Protein AF-A0A2N1PP05-F1 (afdb_monomer_lite)

Secondary structure (DSSP, 8-state):
-PPPHHHHHHHHHHHHHHHHHHHSSS-------SS-PPPHHHHHHHHHHHSPPPTT--SSS--HHHHHHHHHHTT---SHHHHHHHHHHHHHHHHHHHHHS---TT-HHHHHHHHHTTHHHH-SS-----B-TTSSB--BPPPPSPPPHHHHHHHHHHTTS-SBTT-SHHHHTHHHHHHHHHHHTTSHHHHHHHHHHT--HHHHHHHHHSTT-HIIIIII-EEETTEEE----HHHHHHHHHTTSEEEEEEEE-TT-TTEEEEEEEE-TT----TTT-EEEEEEEEESS--HHHHHHHHHHHHHHHHHTT--SEEEEEEEETTEEEEEEEEEETTEEEEEEEE--HHHHHHHHHHHHHHHHHHHHHHHHTTSS---

pLDDT: mean 76.29, std 23.0, range [27.38, 98.81]

Foldseek 3Di:
DDDDPVVVVVVVVVVVVVVVVVPPPDDDDDPDDPPDDDALVRLLVVLCVLPPDDPPDDDDDDQLSVVLNVCSVVVVQPGPVSSVVSVVVNVVVVVVVCQVVVDPVPCLLVVLAVLQACLQVLFPQFFDWFADQVDFWAGTDDGPDDRDVLLVLLVVLLLQDDQAPPDPCLVVCVVSLVVSLVVLCPRRLNVSLCVSLVHDSVLLSCACSNPLVNSNQAPSWHDDQLAIGHDAHVVNQVVCSVLVQKTDHHADPDPVPRQKGWAKIWGRSPSPPPPVRTHIHGIFMYGHGGGVSSVSSSSSNSLSSCVVVVHDQWHWHWHDHNNDIFIWIFGDDPSHTNHIGTDHDVVRVVVVVVVVVVVVVVCVVVVVVVPPPDDD

Structure (mmCIF, N/CA/C/O backbone):
data_AF-A0A2N1PP05-F1
#
_entry.id   AF-A0A2N1PP05-F1
#
loop_
_atom_site.group_PDB
_atom_site.id
_atom_site.type_symbol
_atom_site.label_atom_id
_atom_site.label_alt_id
_atom_site.label_comp_id
_atom_site.label_asym_id
_atom_site.label_entity_id
_atom_site.label_seq_id
_atom_site.pdbx_PDB_ins_code
_atom_site.Cartn_x
_atom_site.Cartn_y
_atom_site.Cartn_z
_atom_site.occupancy
_atom_site.B_iso_or_equiv
_atom_site.auth_seq_id
_atom_site.auth_comp_id
_atom_site.auth_asym_id
_atom_site.auth_atom_id
_atom_site.pdbx_PDB_model_num
ATOM 1 N N . MET A 1 1 ? 3.295 22.495 52.331 1.00 39.22 1 MET A N 1
ATOM 2 C CA . MET A 1 1 ? 3.450 21.165 51.701 1.00 39.22 1 MET A CA 1
ATOM 3 C C . MET A 1 1 ? 4.334 21.327 50.476 1.00 39.22 1 MET A C 1
ATOM 5 O O . MET A 1 1 ? 4.064 22.260 49.724 1.00 39.22 1 MET A O 1
ATOM 9 N N . PRO A 1 2 ? 5.393 20.523 50.281 1.00 37.34 2 PRO A N 1
ATOM 10 C CA . PRO A 1 2 ? 6.203 20.637 49.077 1.00 37.34 2 PRO A CA 1
ATOM 11 C C . PRO A 1 2 ? 5.396 20.095 47.892 1.00 37.34 2 PRO A C 1
ATOM 13 O O . PRO A 1 2 ? 4.760 19.045 47.985 1.00 37.34 2 PRO A O 1
ATOM 16 N N . LEU A 1 3 ? 5.370 20.850 46.797 1.00 36.56 3 LEU A N 1
ATOM 17 C CA . LEU A 1 3 ? 4.750 20.418 45.547 1.00 36.56 3 LEU A CA 1
ATOM 18 C C . LEU A 1 3 ? 5.507 19.202 45.002 1.00 36.56 3 LEU A C 1
ATOM 20 O O . LEU A 1 3 ? 6.736 19.158 45.050 1.00 36.56 3 LEU A O 1
ATOM 24 N N . SER A 1 4 ? 4.773 18.217 44.481 1.00 40.75 4 SER A N 1
ATOM 25 C CA . SER A 1 4 ? 5.371 16.999 43.928 1.00 40.75 4 SER A CA 1
ATOM 26 C C . SER A 1 4 ? 6.310 17.319 42.757 1.00 40.75 4 SER A C 1
ATOM 28 O O . SER A 1 4 ? 6.073 18.247 41.976 1.00 40.75 4 SER A O 1
ATOM 30 N N . TYR A 1 5 ? 7.343 16.499 42.585 1.00 33.62 5 TYR A N 1
ATOM 31 C CA . TYR A 1 5 ? 8.308 16.588 41.484 1.00 33.62 5 TYR A CA 1
ATOM 32 C C . TYR A 1 5 ? 7.622 16.619 40.095 1.00 33.62 5 TYR A C 1
ATOM 34 O O . TYR A 1 5 ? 8.072 17.305 39.178 1.00 33.62 5 TYR A O 1
ATOM 42 N N . SER A 1 6 ? 6.446 15.984 39.966 1.00 38.72 6 SER A N 1
ATOM 43 C CA . SER A 1 6 ? 5.649 15.967 38.729 1.00 38.72 6 SER A CA 1
ATOM 44 C C . SER A 1 6 ? 5.053 17.332 38.347 1.00 38.72 6 SER A C 1
ATOM 46 O O . SER A 1 6 ? 4.952 17.660 37.164 1.00 38.72 6 SER A O 1
ATOM 48 N N . SER A 1 7 ? 4.702 18.163 39.334 1.00 33.12 7 SER A N 1
ATOM 49 C CA . SER A 1 7 ? 4.133 19.500 39.106 1.00 33.12 7 SER A CA 1
ATOM 50 C C . SER A 1 7 ? 5.180 20.511 38.631 1.00 33.12 7 SER A C 1
ATOM 52 O O . SER A 1 7 ? 4.857 21.406 37.852 1.00 33.12 7 SER A O 1
ATOM 54 N N . ILE A 1 8 ? 6.441 20.332 39.038 1.00 39.62 8 ILE A N 1
ATOM 55 C CA . ILE A 1 8 ? 7.568 21.180 38.622 1.00 39.62 8 ILE A CA 1
ATOM 56 C C . ILE A 1 8 ? 8.020 20.810 37.199 1.00 39.62 8 ILE A C 1
ATOM 58 O O . ILE A 1 8 ? 8.291 21.702 36.395 1.00 39.62 8 ILE A O 1
ATOM 62 N N . LEU A 1 9 ? 8.015 19.517 36.841 1.00 35.59 9 LEU A N 1
ATOM 63 C CA . LEU A 1 9 ? 8.300 19.073 35.470 1.00 35.59 9 LEU A CA 1
ATOM 64 C C . LEU A 1 9 ? 7.228 19.525 34.467 1.00 35.59 9 LEU A C 1
ATOM 66 O O . LEU A 1 9 ? 7.566 19.962 33.368 1.00 35.59 9 LEU A O 1
ATOM 70 N N . ARG A 1 10 ? 5.940 19.483 34.841 1.00 37.12 10 ARG A N 1
ATOM 71 C CA . ARG A 1 10 ? 4.849 19.925 33.954 1.00 37.12 10 ARG A CA 1
ATOM 72 C C . ARG A 1 10 ? 4.886 21.428 33.667 1.00 37.12 10 ARG A C 1
ATOM 74 O O . ARG A 1 10 ? 4.644 21.804 32.525 1.00 37.12 10 ARG A O 1
ATOM 81 N N . SER A 1 11 ? 5.224 22.283 34.639 1.00 32.91 11 SER A N 1
ATOM 82 C CA . SER A 1 11 ? 5.300 23.732 34.379 1.00 32.91 11 SER A CA 1
ATOM 83 C C . SER A 1 11 ? 6.530 24.120 33.548 1.00 32.91 11 SER A C 1
ATOM 85 O O . SER A 1 11 ? 6.443 25.025 32.721 1.00 32.91 11 SER A O 1
ATOM 87 N N . ARG A 1 12 ? 7.649 23.391 33.682 1.00 34.44 12 ARG A N 1
ATOM 88 C CA . ARG A 1 12 ? 8.863 23.624 32.880 1.00 34.44 12 ARG A CA 1
ATOM 89 C C . ARG A 1 12 ? 8.752 23.098 31.445 1.00 34.44 12 ARG A C 1
ATOM 91 O O . ARG A 1 12 ? 9.205 23.781 30.532 1.00 34.44 12 ARG A O 1
ATOM 98 N N . LEU A 1 13 ? 8.082 21.963 31.221 1.00 34.62 13 LEU A N 1
ATOM 99 C CA . LEU A 1 13 ? 7.814 21.440 29.872 1.00 34.62 13 LEU A CA 1
ATOM 100 C C . LEU A 1 13 ? 6.835 22.321 29.079 1.00 34.62 13 LEU A C 1
ATOM 102 O O . LEU A 1 13 ? 7.032 22.512 27.881 1.00 34.62 13 LEU A O 1
ATOM 106 N N . PHE A 1 14 ? 5.831 22.917 29.734 1.00 34.34 14 PHE A N 1
ATOM 107 C CA . PHE A 1 14 ? 4.928 23.870 29.074 1.00 34.34 14 PHE A CA 1
ATOM 108 C C . PHE A 1 14 ? 5.632 25.181 28.693 1.00 34.34 14 PHE A C 1
ATOM 110 O O . PHE A 1 14 ? 5.396 25.693 27.600 1.00 34.34 14 PHE A O 1
ATOM 117 N N . SER A 1 15 ? 6.547 25.685 29.528 1.00 31.86 15 SER A N 1
ATOM 118 C CA . SER A 1 15 ? 7.354 26.867 29.190 1.00 31.86 15 SER A CA 1
ATOM 119 C C . SER A 1 15 ? 8.373 26.595 28.076 1.00 31.86 15 SER A C 1
ATOM 121 O O . SER A 1 15 ? 8.599 27.468 27.244 1.00 31.86 15 SER A O 1
ATOM 123 N N . LEU A 1 16 ? 8.944 25.386 27.991 1.00 32.56 16 LEU A N 1
ATOM 124 C CA . LEU A 1 16 ? 9.920 25.035 26.950 1.00 32.56 16 LEU A CA 1
ATOM 125 C C . LEU A 1 16 ? 9.255 24.718 25.597 1.00 32.56 16 LEU A C 1
ATOM 127 O O . LEU A 1 16 ? 9.752 25.140 24.556 1.00 32.56 16 LEU A O 1
ATOM 131 N N . ALA A 1 17 ? 8.087 24.063 25.596 1.00 32.59 17 ALA A N 1
ATOM 132 C CA . ALA A 1 17 ? 7.284 23.874 24.385 1.00 32.59 17 ALA A CA 1
ATOM 133 C C . ALA A 1 17 ? 6.741 25.208 23.844 1.00 32.59 17 ALA A C 1
ATOM 135 O O . ALA A 1 17 ? 6.678 25.389 22.630 1.00 32.59 17 ALA A O 1
ATOM 136 N N . ALA A 1 18 ? 6.419 26.166 24.724 1.00 29.36 18 ALA A N 1
ATOM 137 C CA . ALA A 1 18 ? 6.073 27.530 24.328 1.00 29.36 18 ALA A CA 1
ATOM 138 C C . ALA A 1 18 ? 7.277 28.280 23.733 1.00 29.36 18 ALA A C 1
ATOM 140 O O . ALA A 1 18 ? 7.115 28.954 22.722 1.00 29.36 18 ALA A O 1
ATOM 141 N N . ILE A 1 19 ? 8.488 28.107 24.279 1.00 31.53 19 ILE A N 1
ATOM 142 C CA . ILE A 1 19 ? 9.715 28.691 23.711 1.00 31.53 19 ILE A CA 1
ATOM 143 C C . ILE A 1 19 ? 10.018 28.091 22.332 1.00 31.53 19 ILE A C 1
ATOM 145 O O . ILE A 1 19 ? 10.287 28.853 21.409 1.00 31.53 19 ILE A O 1
ATOM 149 N N . ILE A 1 20 ? 9.882 26.773 22.148 1.00 34.94 20 ILE A N 1
ATOM 150 C CA . ILE A 1 20 ? 10.114 26.083 20.863 1.00 34.94 20 ILE A CA 1
ATOM 151 C C . ILE A 1 20 ? 9.026 26.430 19.828 1.00 34.94 20 ILE A C 1
ATOM 153 O O . ILE A 1 20 ? 9.335 26.645 18.656 1.00 34.94 20 ILE A O 1
ATOM 157 N N . ALA A 1 21 ? 7.763 26.564 20.244 1.00 31.95 21 ALA A N 1
ATOM 158 C CA . ALA A 1 21 ? 6.678 27.002 19.363 1.00 31.95 21 ALA A CA 1
ATOM 159 C C . ALA A 1 21 ? 6.782 28.493 18.982 1.00 31.95 21 ALA A C 1
ATOM 161 O O . ALA A 1 21 ? 6.339 28.871 17.899 1.00 31.95 21 ALA A O 1
ATOM 162 N N . LEU A 1 22 ? 7.401 29.326 19.830 1.00 29.92 22 LEU A N 1
ATOM 163 C CA . LEU A 1 22 ? 7.651 30.747 19.560 1.00 29.92 22 LEU A CA 1
ATOM 164 C C . LEU A 1 22 ? 8.946 31.008 18.768 1.00 29.92 22 LEU A C 1
ATOM 166 O O . LEU A 1 22 ? 9.022 32.036 18.103 1.00 29.92 22 LEU A O 1
ATOM 170 N N . THR A 1 23 ? 9.938 30.104 18.779 1.00 35.31 23 THR A N 1
ATOM 171 C CA . THR A 1 23 ? 11.196 30.274 18.012 1.00 35.31 23 THR A CA 1
ATOM 172 C C . THR A 1 23 ? 11.236 29.587 16.644 1.00 35.31 23 THR A C 1
ATOM 174 O O . THR A 1 23 ? 12.055 29.987 15.822 1.00 35.31 23 THR A O 1
ATOM 177 N N . PHE A 1 24 ? 10.365 28.614 16.338 1.00 40.06 24 PHE A N 1
ATOM 178 C CA . PHE A 1 24 ? 10.473 27.828 15.088 1.00 40.06 24 PHE A CA 1
ATOM 179 C C . PHE A 1 24 ? 9.234 27.852 14.177 1.00 40.06 24 PHE A C 1
ATOM 181 O O . PHE A 1 24 ? 9.089 27.022 13.276 1.00 40.06 24 PHE A O 1
ATOM 188 N N . GLY A 1 25 ? 8.356 28.841 14.352 1.00 27.38 25 GLY A N 1
ATOM 189 C CA . GLY A 1 25 ? 7.335 29.177 13.362 1.00 27.38 25 GLY A CA 1
ATOM 190 C C . GLY A 1 25 ? 7.960 29.862 12.144 1.00 27.38 25 GLY A C 1
ATOM 191 O O . GLY A 1 25 ? 8.388 31.002 12.244 1.00 27.38 25 GLY A O 1
ATOM 192 N N . THR A 1 26 ? 7.997 29.152 11.010 1.00 43.56 26 THR A N 1
ATOM 193 C CA . THR A 1 26 ? 8.216 29.664 9.640 1.00 43.56 26 THR A CA 1
ATOM 194 C C . THR A 1 26 ? 9.226 30.810 9.497 1.00 43.56 26 THR A C 1
ATOM 196 O O . THR A 1 26 ? 8.826 31.961 9.587 1.00 43.56 26 THR A O 1
ATOM 199 N N . VAL A 1 27 ? 10.490 30.499 9.181 1.00 28.06 27 VAL A N 1
ATOM 200 C CA . VAL A 1 27 ? 11.429 31.262 8.319 1.00 28.06 27 VAL A CA 1
ATOM 201 C C . VAL A 1 27 ? 12.795 30.546 8.347 1.00 28.06 27 VAL A C 1
ATOM 203 O O . VAL A 1 27 ? 13.099 29.827 9.291 1.00 28.06 27 VAL A O 1
ATOM 206 N N . ALA A 1 28 ? 13.535 30.679 7.241 1.00 28.31 28 ALA A N 1
ATOM 207 C CA . ALA A 1 28 ? 14.916 30.279 6.945 1.00 28.31 28 ALA A CA 1
ATOM 208 C C . ALA A 1 28 ? 15.784 29.672 8.072 1.00 28.31 28 ALA A C 1
ATOM 210 O O . ALA A 1 28 ? 15.895 30.215 9.167 1.00 28.31 28 ALA A O 1
ATOM 211 N N . VAL A 1 29 ? 16.519 28.607 7.722 1.00 31.22 29 VAL A N 1
ATOM 212 C CA . VAL A 1 29 ? 17.686 28.121 8.479 1.00 31.22 29 VAL A CA 1
ATOM 213 C C . VAL A 1 29 ? 18.586 29.323 8.797 1.00 31.22 29 VAL A C 1
ATOM 215 O O . VAL A 1 29 ? 19.032 29.979 7.851 1.00 31.22 29 VAL A O 1
ATOM 218 N N . PRO A 1 30 ? 18.867 29.644 10.072 1.00 28.77 30 PRO A N 1
ATOM 219 C CA . PRO A 1 30 ? 19.823 30.686 10.369 1.00 28.77 30 PRO A CA 1
ATOM 220 C C . PRO A 1 30 ? 21.199 30.167 9.960 1.00 28.77 30 PRO A C 1
ATOM 222 O O . PRO A 1 30 ? 21.721 29.204 10.521 1.00 28.77 30 PRO A O 1
ATOM 225 N N . THR A 1 31 ? 21.796 30.809 8.962 1.00 32.62 31 THR A N 1
ATOM 226 C CA . THR A 1 31 ? 23.248 30.846 8.833 1.00 32.62 31 THR A CA 1
ATOM 227 C C . THR A 1 31 ? 23.799 31.382 10.145 1.00 32.62 31 THR A C 1
ATOM 229 O O . THR A 1 31 ? 23.633 32.565 10.448 1.00 32.62 31 THR A O 1
ATOM 232 N N . PHE A 1 32 ? 24.432 30.514 10.933 1.00 35.38 32 PHE A N 1
ATOM 233 C CA . PHE A 1 32 ? 25.283 30.959 12.024 1.00 35.38 32 PHE A CA 1
ATOM 234 C C . PHE A 1 32 ? 26.364 31.853 11.417 1.00 35.38 32 PHE A C 1
ATOM 236 O O . PHE A 1 32 ? 27.197 31.402 10.629 1.00 35.38 32 PHE A O 1
ATOM 243 N N . ALA A 1 33 ? 26.304 33.143 11.741 1.00 31.22 33 ALA A N 1
ATOM 244 C CA . ALA A 1 33 ? 27.407 34.050 11.495 1.00 31.22 33 ALA A CA 1
ATOM 245 C C . ALA A 1 33 ? 28.652 33.509 12.213 1.00 31.22 33 ALA A C 1
ATOM 247 O O . ALA A 1 33 ? 28.553 32.890 13.271 1.00 31.22 33 ALA A O 1
ATOM 248 N N . GLN A 1 34 ? 29.816 33.762 11.625 1.00 37.50 34 GLN A N 1
ATOM 249 C CA . GLN A 1 34 ? 31.163 33.327 12.019 1.00 37.50 34 GLN A CA 1
ATOM 250 C C . GLN A 1 34 ? 31.651 33.863 13.388 1.00 37.50 34 GLN A C 1
ATOM 252 O O . GLN A 1 34 ? 32.842 34.061 13.604 1.00 37.50 34 GLN A O 1
ATOM 257 N N . SER A 1 35 ? 30.744 34.124 14.325 1.00 41.19 35 SER A N 1
ATOM 258 C CA . SER A 1 35 ? 31.005 34.780 15.596 1.00 41.19 35 SER A CA 1
ATOM 259 C C . SER A 1 35 ? 30.690 33.820 16.738 1.00 41.19 35 SER A C 1
ATOM 261 O O . SER A 1 35 ? 29.528 33.534 17.013 1.00 41.19 35 SER A O 1
ATOM 263 N N . THR A 1 36 ? 31.770 33.362 17.376 1.00 49.19 36 THR A N 1
ATOM 264 C CA . THR A 1 36 ? 31.873 32.550 18.601 1.00 49.19 36 THR A CA 1
ATOM 265 C C . THR A 1 36 ? 31.303 31.133 18.521 1.00 49.19 36 THR A C 1
ATOM 267 O O . THR A 1 36 ? 30.131 30.877 18.780 1.00 49.19 36 THR A O 1
ATOM 270 N N . TYR A 1 37 ? 32.195 30.193 18.202 1.00 56.56 37 TYR A N 1
ATOM 271 C CA . TYR A 1 37 ? 32.034 28.775 18.517 1.00 56.56 37 TYR A CA 1
ATOM 272 C C . TYR A 1 37 ? 31.834 28.620 20.037 1.00 56.56 37 TYR A C 1
ATOM 274 O O . TYR A 1 37 ? 32.614 29.228 20.776 1.00 56.56 37 TYR A O 1
ATOM 282 N N . PRO A 1 38 ? 30.822 27.869 20.519 1.00 60.88 38 PRO A N 1
ATOM 283 C CA . PRO A 1 38 ? 30.720 27.558 21.942 1.00 60.88 38 PRO A CA 1
ATOM 284 C C . PRO A 1 38 ? 32.000 26.847 22.383 1.00 60.88 38 PRO A C 1
ATOM 286 O O . PRO A 1 38 ? 32.526 26.019 21.645 1.00 60.88 38 PRO A O 1
ATOM 289 N N . ASP A 1 39 ? 32.533 27.185 23.551 1.00 75.69 39 ASP A N 1
ATOM 290 C CA . ASP A 1 39 ? 33.678 26.462 24.099 1.00 75.69 39 ASP A CA 1
ATOM 291 C C . ASP A 1 39 ? 33.282 25.034 24.525 1.00 75.69 39 ASP A C 1
ATOM 293 O O . ASP A 1 39 ? 32.112 24.630 24.495 1.00 75.69 39 ASP A O 1
ATOM 297 N N . SER A 1 40 ? 34.280 24.221 24.876 1.00 71.44 40 SER A N 1
ATOM 298 C CA . SER A 1 40 ? 34.066 22.823 25.264 1.00 71.44 40 SER A CA 1
ATOM 299 C C . SER A 1 40 ? 33.162 22.671 26.491 1.00 71.44 40 SER A C 1
ATOM 301 O O . SER A 1 40 ? 32.498 21.643 26.619 1.00 71.44 40 SER A O 1
ATOM 303 N N . GLU A 1 41 ? 33.107 23.673 27.371 1.00 73.31 41 GLU A N 1
ATOM 304 C CA . GLU A 1 41 ? 32.269 23.675 28.573 1.00 73.31 41 GLU A CA 1
ATOM 305 C C . GLU A 1 41 ? 30.797 23.921 28.212 1.00 73.31 41 GLU A C 1
ATOM 307 O O . GLU A 1 41 ? 29.921 23.150 28.611 1.00 73.31 41 GLU A O 1
ATOM 312 N N . ALA A 1 42 ? 30.524 24.899 27.345 1.00 71.44 42 ALA A N 1
ATOM 313 C CA . ALA A 1 42 ? 29.191 25.159 26.809 1.00 71.44 42 ALA A CA 1
ATOM 314 C C . ALA A 1 42 ? 28.652 23.974 25.987 1.00 71.44 42 ALA A C 1
ATOM 316 O O . ALA A 1 42 ? 27.494 23.584 26.146 1.00 71.44 42 ALA A O 1
ATOM 317 N N . MET A 1 43 ? 29.487 23.349 25.148 1.00 69.69 43 MET A N 1
ATOM 318 C CA . MET A 1 43 ? 29.103 22.143 24.400 1.00 69.69 43 MET A CA 1
ATOM 319 C C . MET A 1 43 ? 28.791 20.960 25.323 1.00 69.69 43 MET A C 1
ATOM 321 O O . MET A 1 43 ? 27.807 20.256 25.107 1.00 69.69 43 MET A O 1
ATOM 325 N N . THR A 1 44 ? 29.596 20.768 26.369 1.00 74.56 44 THR A N 1
ATOM 326 C CA . THR A 1 44 ? 29.382 19.728 27.386 1.00 74.56 44 THR A CA 1
ATOM 327 C C . THR A 1 44 ? 28.053 19.926 28.117 1.00 74.56 44 THR A C 1
ATOM 329 O O . THR A 1 44 ? 27.284 18.975 28.254 1.00 74.56 44 THR A O 1
ATOM 332 N N . SER A 1 45 ? 27.742 21.163 28.514 1.00 69.12 45 SER A N 1
ATOM 333 C CA . SER A 1 45 ? 26.482 21.512 29.181 1.00 69.12 45 SER A CA 1
ATOM 334 C C . SER A 1 45 ? 25.260 21.239 28.291 1.00 69.12 45 SER A C 1
ATOM 336 O O . SER A 1 45 ? 24.309 20.591 28.724 1.00 69.12 45 SER A O 1
ATOM 338 N N . ILE A 1 46 ? 25.324 21.613 27.004 1.00 68.56 46 ILE A N 1
ATOM 339 C CA . ILE A 1 46 ? 24.265 21.325 26.018 1.00 68.56 46 ILE A CA 1
ATOM 340 C C . ILE A 1 46 ? 24.048 19.814 25.859 1.00 68.56 46 ILE A C 1
ATOM 342 O O . ILE A 1 46 ? 22.907 19.352 25.799 1.00 68.56 46 ILE A O 1
ATOM 346 N N . VAL A 1 47 ? 25.125 19.024 25.794 1.00 68.38 47 VAL A N 1
ATOM 347 C CA . VAL A 1 47 ? 25.016 17.562 25.691 1.00 68.38 47 VAL A CA 1
ATOM 348 C C . VAL A 1 47 ? 24.416 16.968 26.965 1.00 68.38 47 VAL A C 1
ATOM 350 O O . VAL A 1 47 ? 23.550 16.109 26.857 1.00 68.38 47 VAL A O 1
ATOM 353 N N . GLN A 1 48 ? 24.794 17.440 28.155 1.00 73.25 48 GLN A N 1
ATOM 354 C CA . GLN A 1 48 ? 24.221 16.970 29.424 1.00 73.25 48 GLN A CA 1
ATOM 355 C C . GLN A 1 48 ? 22.739 17.339 29.584 1.00 73.25 48 GLN A C 1
ATOM 357 O O . GLN A 1 48 ? 21.961 16.530 30.088 1.00 73.25 48 GLN A O 1
ATOM 362 N N . GLU A 1 49 ? 22.330 18.525 29.128 1.00 67.50 49 GLU A N 1
ATOM 363 C CA . GLU A 1 49 ? 20.936 18.981 29.184 1.00 67.50 49 GLU A CA 1
ATOM 364 C C . GLU A 1 49 ? 20.040 18.213 28.199 1.00 67.50 49 GLU A C 1
ATOM 366 O O . GLU A 1 49 ? 18.940 17.784 28.550 1.00 67.50 49 GLU A O 1
ATOM 371 N N . LEU A 1 50 ? 20.514 17.995 26.968 1.00 54.47 50 LEU A N 1
ATOM 372 C CA . LEU A 1 50 ? 19.746 17.314 25.920 1.00 54.47 50 LEU A CA 1
ATOM 373 C C . LEU A 1 50 ? 19.852 15.784 25.993 1.00 54.47 50 LEU A C 1
ATOM 375 O O . LEU A 1 50 ? 18.969 15.072 25.508 1.00 54.47 50 LEU A O 1
ATOM 379 N N . CYS A 1 51 ? 20.926 15.268 26.591 1.00 62.84 51 CYS A N 1
ATOM 380 C CA . CYS A 1 51 ? 21.244 13.848 26.717 1.00 62.84 51 CYS A CA 1
ATOM 381 C C . CYS A 1 51 ? 21.697 13.489 28.148 1.00 62.84 51 CYS A C 1
ATOM 383 O O . CYS A 1 51 ? 22.849 13.087 28.331 1.00 62.84 51 CYS A O 1
ATOM 385 N N . PRO A 1 52 ? 20.822 13.607 29.169 1.00 59.34 52 PRO A N 1
ATOM 386 C CA . PRO A 1 52 ? 21.172 13.214 30.531 1.00 59.34 52 PRO A CA 1
ATOM 387 C C . PRO A 1 52 ? 21.556 11.733 30.572 1.00 59.34 52 PRO A C 1
ATOM 389 O O . PRO A 1 52 ? 20.901 10.904 29.932 1.00 59.34 52 PRO A O 1
ATOM 392 N N . ALA A 1 53 ? 22.618 11.412 31.315 1.00 53.22 53 ALA A N 1
ATOM 393 C CA . ALA A 1 53 ? 23.026 10.034 31.553 1.00 53.22 53 ALA A CA 1
ATOM 394 C C . ALA A 1 53 ? 21.866 9.265 32.207 1.00 53.22 53 ALA A C 1
ATOM 396 O O . ALA A 1 53 ? 21.277 9.737 33.177 1.00 53.22 53 ALA A O 1
ATOM 397 N N . SER A 1 54 ? 21.504 8.114 31.642 1.00 52.78 54 SER A N 1
ATOM 398 C CA . SER A 1 54 ? 20.561 7.178 32.255 1.00 52.78 54 SER A CA 1
ATOM 399 C C . SER A 1 54 ? 21.341 6.164 33.084 1.00 52.78 54 SER A C 1
ATOM 401 O O . SER A 1 54 ? 22.247 5.528 32.543 1.00 52.78 54 SER A O 1
ATOM 403 N N . ASP A 1 55 ? 20.956 5.979 34.344 1.00 42.22 55 ASP A N 1
ATOM 404 C CA . ASP A 1 55 ? 21.610 5.060 35.289 1.00 42.22 55 ASP A CA 1
ATOM 405 C C . ASP A 1 55 ? 21.383 3.560 34.966 1.00 42.22 55 ASP A C 1
ATOM 407 O O . ASP A 1 55 ? 21.947 2.699 35.633 1.00 42.22 55 ASP A O 1
ATOM 411 N N . ASP A 1 56 ? 20.615 3.235 33.917 1.00 41.66 56 ASP A N 1
ATOM 412 C CA . ASP A 1 56 ? 20.105 1.879 33.642 1.00 41.66 56 ASP A CA 1
ATOM 413 C C . ASP A 1 56 ? 20.857 1.083 32.547 1.00 41.66 56 ASP A C 1
ATOM 415 O O . ASP A 1 56 ? 20.347 0.072 32.066 1.00 41.66 56 ASP A O 1
ATOM 419 N N . TYR A 1 57 ? 22.057 1.494 32.118 1.00 41.88 57 TYR A N 1
ATOM 420 C CA . TYR A 1 57 ? 22.851 0.700 31.159 1.00 41.88 57 TYR A CA 1
ATOM 421 C C . TYR A 1 57 ? 23.951 -0.099 31.867 1.00 41.88 57 TYR A C 1
ATOM 423 O O . TYR A 1 57 ? 25.051 0.403 32.103 1.00 41.88 57 TYR A O 1
ATOM 431 N N . GLU A 1 58 ? 23.666 -1.369 32.169 1.00 34.56 58 GLU A N 1
ATOM 432 C CA . GLU A 1 58 ? 24.701 -2.363 32.460 1.00 34.56 58 GLU A CA 1
ATOM 433 C C . GLU A 1 58 ? 25.536 -2.659 31.196 1.00 34.56 58 GLU A C 1
ATOM 435 O O . GLU A 1 58 ? 25.000 -2.895 30.117 1.00 34.56 58 GLU A O 1
ATOM 440 N N . LEU A 1 59 ? 26.858 -2.575 31.388 1.00 42.56 59 LEU A N 1
ATOM 441 C C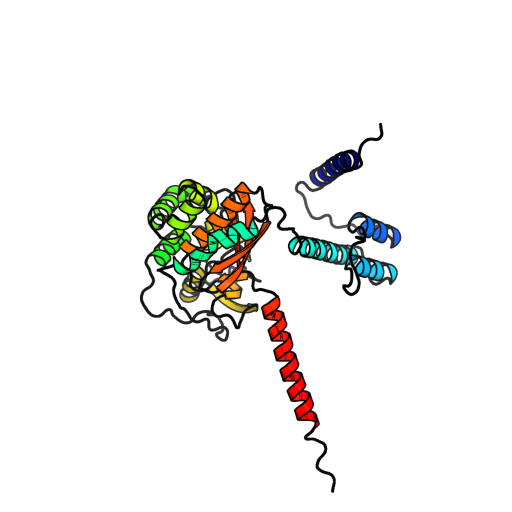A . LEU A 1 59 ? 28.013 -3.114 30.651 1.00 42.56 59 LEU A CA 1
ATOM 442 C C . LEU A 1 59 ? 27.828 -3.613 29.191 1.00 42.56 59 LEU A C 1
ATOM 444 O O . LEU A 1 59 ? 27.060 -4.522 28.901 1.00 42.56 59 LEU A O 1
ATOM 448 N N . ASP A 1 60 ? 28.694 -3.070 28.317 1.00 37.22 60 ASP A N 1
ATOM 449 C CA . ASP A 1 60 ? 29.046 -3.460 26.930 1.00 37.22 60 ASP A CA 1
ATOM 450 C C . ASP A 1 60 ? 28.342 -2.815 25.721 1.00 37.22 60 ASP A C 1
ATOM 452 O O . ASP A 1 60 ? 28.672 -3.136 24.577 1.00 37.22 60 ASP A O 1
ATOM 456 N N . THR A 1 61 ? 27.510 -1.783 25.899 1.00 43.84 61 THR A N 1
ATOM 457 C CA . THR A 1 61 ? 27.108 -0.918 24.767 1.00 43.84 61 THR A CA 1
ATOM 458 C C . THR A 1 61 ? 27.655 0.495 24.901 1.00 43.84 61 THR A C 1
ATOM 460 O O . THR A 1 61 ? 27.434 1.170 25.905 1.00 43.84 61 THR A O 1
ATOM 463 N N . ILE A 1 62 ? 28.358 0.962 23.868 1.00 52.28 62 ILE A N 1
ATOM 464 C CA . ILE A 1 62 ? 28.915 2.311 23.823 1.00 52.28 62 ILE A CA 1
ATOM 465 C C . ILE A 1 62 ? 27.772 3.338 23.837 1.00 52.28 62 ILE A C 1
ATOM 467 O O . ILE A 1 62 ? 26.975 3.401 22.902 1.00 52.28 62 ILE A O 1
ATOM 471 N N . ASN A 1 63 ? 27.689 4.144 24.899 1.00 67.12 63 ASN A N 1
ATOM 472 C CA . ASN A 1 63 ? 26.717 5.229 25.016 1.00 67.12 63 ASN A CA 1
ATOM 473 C C . ASN A 1 63 ? 27.080 6.359 24.020 1.00 67.12 63 ASN A C 1
ATOM 475 O O . ASN A 1 63 ? 28.129 6.991 24.191 1.00 67.12 63 ASN A O 1
ATOM 479 N N . PRO A 1 64 ? 26.234 6.665 23.013 1.00 61.72 64 PRO A N 1
ATOM 480 C CA . PRO A 1 64 ? 26.527 7.682 21.997 1.00 61.72 64 PRO A CA 1
ATOM 481 C C . PRO A 1 64 ? 26.750 9.084 22.580 1.00 61.72 64 PRO A C 1
ATOM 483 O O . PRO A 1 64 ? 27.506 9.884 22.028 1.00 61.72 64 PRO A O 1
ATOM 486 N N . SER A 1 65 ? 26.128 9.389 23.723 1.00 67.88 65 SER A N 1
ATOM 487 C CA . SER A 1 65 ? 26.363 10.637 24.453 1.00 67.88 65 SER A CA 1
ATOM 488 C C . SER A 1 65 ? 27.765 10.667 25.064 1.00 67.88 65 SER A C 1
ATOM 490 O O . SER A 1 65 ? 28.429 11.698 25.005 1.00 67.88 65 SER A O 1
ATOM 492 N N . SER A 1 66 ? 28.267 9.536 25.564 1.00 72.69 66 SER A N 1
ATOM 493 C CA . SER A 1 66 ? 29.635 9.417 26.086 1.00 72.69 66 SER A CA 1
ATOM 494 C C . SER A 1 66 ? 30.695 9.524 24.984 1.00 72.69 66 SER A C 1
ATOM 496 O O . SER A 1 66 ? 31.745 10.126 25.204 1.00 72.69 66 SER A O 1
ATOM 498 N N . GLU A 1 67 ? 30.428 9.010 23.780 1.00 75.06 67 GLU A N 1
ATOM 499 C CA . GLU A 1 67 ? 31.314 9.199 22.619 1.00 75.06 67 GLU A CA 1
ATOM 500 C C . GLU A 1 67 ? 31.373 10.651 22.156 1.00 75.06 67 GLU A C 1
ATOM 502 O O . GLU A 1 67 ? 32.459 11.157 21.870 1.00 75.06 67 GLU A O 1
ATOM 507 N N . LEU A 1 68 ? 30.227 11.337 22.114 1.00 75.88 68 LEU A N 1
ATOM 508 C CA . LEU A 1 68 ? 30.172 12.759 21.787 1.00 75.88 68 LEU A CA 1
ATOM 509 C C . LEU A 1 68 ? 30.944 13.587 22.821 1.00 75.88 68 LEU A C 1
ATOM 511 O O . LEU A 1 68 ? 31.762 14.427 22.451 1.00 75.88 68 LEU A O 1
ATOM 515 N N . MET A 1 69 ? 30.764 13.289 24.107 1.00 78.19 69 MET A N 1
ATOM 516 C CA . MET A 1 69 ? 31.510 13.924 25.197 1.00 78.19 69 MET A CA 1
ATOM 517 C C . MET A 1 69 ? 33.021 13.676 25.087 1.00 78.19 69 MET A C 1
ATOM 519 O O . MET A 1 69 ? 33.812 14.599 25.268 1.00 78.19 69 MET A O 1
ATOM 523 N N . ASN A 1 70 ? 33.434 12.465 24.705 1.00 78.88 70 ASN A N 1
ATOM 524 C CA . ASN A 1 70 ? 34.837 12.135 24.444 1.00 78.88 70 ASN A CA 1
ATOM 525 C C . ASN A 1 70 ? 35.385 12.870 23.202 1.00 78.88 70 ASN A C 1
ATOM 527 O O . ASN A 1 70 ? 36.510 13.366 23.195 1.00 78.88 70 ASN A O 1
ATOM 531 N N . ALA A 1 71 ? 34.591 13.003 22.138 1.00 75.19 71 ALA A N 1
ATOM 532 C CA . ALA A 1 71 ? 34.982 13.744 20.940 1.00 75.19 71 ALA A CA 1
ATOM 533 C C . ALA A 1 71 ? 35.147 15.252 21.208 1.00 75.19 71 ALA A C 1
ATOM 535 O O . ALA A 1 71 ? 36.030 15.884 20.619 1.00 75.19 71 ALA A O 1
ATOM 536 N N . ILE A 1 72 ? 34.340 15.814 22.114 1.00 77.69 72 ILE A N 1
ATOM 537 C CA . ILE A 1 72 ? 34.475 17.195 22.598 1.00 77.69 72 ILE A CA 1
ATOM 538 C C . ILE A 1 72 ? 35.750 17.330 23.438 1.00 77.69 72 ILE A C 1
ATOM 540 O O . ILE A 1 72 ? 36.585 18.182 23.137 1.00 77.69 72 ILE A O 1
ATOM 544 N N . SER A 1 73 ? 35.951 16.463 24.437 1.00 80.06 73 SER A N 1
ATOM 545 C CA . SER A 1 73 ? 37.092 16.557 25.361 1.00 80.06 73 SER A CA 1
ATOM 546 C C . SER A 1 73 ? 38.446 16.295 24.693 1.00 80.06 73 SER A C 1
ATOM 548 O O . SER A 1 73 ? 39.453 16.878 25.088 1.00 80.06 73 SER A O 1
ATOM 550 N N . THR A 1 74 ? 38.480 15.473 23.640 1.00 79.75 74 THR A N 1
ATOM 551 C CA . THR A 1 74 ? 39.697 15.178 22.861 1.00 79.75 74 THR A CA 1
ATOM 552 C C . THR A 1 74 ? 39.926 16.132 21.682 1.00 79.75 74 THR A C 1
ATOM 554 O O . THR A 1 74 ? 40.849 15.922 20.894 1.00 79.75 74 THR A O 1
ATOM 557 N N . GLY A 1 75 ? 39.102 17.177 21.524 1.00 80.69 75 GLY A N 1
ATOM 558 C CA . GLY A 1 75 ? 39.269 18.186 20.470 1.00 80.69 75 GLY A CA 1
ATOM 559 C C . GLY A 1 75 ? 39.035 17.661 19.045 1.00 80.69 75 GLY A C 1
ATOM 560 O O . GLY A 1 75 ? 39.563 18.212 18.069 1.00 80.69 75 GLY A O 1
ATOM 561 N N . ARG A 1 76 ? 38.262 16.575 18.902 1.00 81.12 76 ARG A N 1
ATOM 562 C CA . ARG A 1 76 ? 37.860 16.025 17.594 1.00 81.12 76 ARG A CA 1
ATOM 563 C C . ARG A 1 76 ? 36.739 16.842 16.952 1.00 81.12 76 ARG A C 1
ATOM 565 O O . ARG A 1 76 ? 36.624 16.835 15.730 1.00 81.12 76 ARG A O 1
ATOM 572 N N . ILE A 1 77 ? 35.967 17.582 17.749 1.00 76.75 77 ILE A N 1
ATOM 573 C CA . ILE A 1 77 ? 34.975 18.553 17.275 1.00 76.75 77 ILE A CA 1
ATOM 574 C C . ILE A 1 77 ? 35.598 19.948 17.296 1.00 76.75 77 ILE A C 1
ATOM 576 O O . ILE A 1 77 ? 35.937 20.478 18.354 1.00 76.75 77 ILE A O 1
ATOM 580 N N . ARG A 1 78 ? 35.787 20.530 16.109 1.00 76.06 78 ARG A N 1
ATOM 581 C CA . ARG A 1 78 ? 36.566 21.763 15.897 1.00 76.06 78 ARG A CA 1
ATOM 582 C C . ARG A 1 78 ? 35.736 22.920 15.341 1.00 76.06 78 ARG A C 1
ATOM 584 O O . ARG A 1 78 ? 36.284 23.977 15.045 1.00 76.06 78 ARG A O 1
ATOM 591 N N . SER A 1 79 ? 34.436 22.718 15.138 1.00 74.50 79 SER A N 1
ATOM 592 C CA . SER A 1 79 ? 33.534 23.731 14.586 1.00 74.50 79 SER A CA 1
ATOM 593 C C . SER A 1 79 ? 32.085 23.488 14.999 1.00 74.50 79 SER A C 1
ATOM 595 O O . SER A 1 79 ? 31.688 22.357 15.288 1.00 74.50 79 SER A O 1
ATOM 597 N N . GLY A 1 80 ? 31.274 24.551 14.988 1.00 59.28 80 GLY A N 1
ATOM 598 C CA . GLY A 1 80 ? 29.855 24.471 15.353 1.00 59.28 80 GLY A CA 1
ATOM 599 C C . GLY A 1 80 ? 29.058 23.560 14.418 1.00 59.28 80 GLY A C 1
ATOM 600 O O . GLY A 1 80 ? 28.119 22.903 14.853 1.00 59.28 80 GLY A O 1
ATOM 601 N N . GLN A 1 81 ? 29.482 23.450 13.156 1.00 58.62 81 GLN A N 1
ATOM 602 C CA . GLN A 1 81 ? 28.898 22.518 12.196 1.00 58.62 81 GLN A CA 1
ATOM 603 C C . GLN A 1 81 ? 29.155 21.059 12.598 1.00 58.62 81 GLN A C 1
ATOM 605 O O . GLN A 1 81 ? 28.212 20.277 12.666 1.00 58.62 81 GLN A O 1
ATOM 610 N N . GLN A 1 82 ? 30.399 20.706 12.938 1.00 65.56 82 GLN A N 1
ATOM 611 C CA . GLN A 1 82 ? 30.739 19.354 13.401 1.00 65.56 82 GLN A CA 1
ATOM 612 C C . GLN A 1 82 ? 30.017 19.002 14.706 1.00 65.56 82 GLN A C 1
ATOM 614 O O . GLN A 1 82 ? 29.564 17.872 14.869 1.00 65.56 82 GLN A O 1
ATOM 619 N N . PHE A 1 83 ? 29.869 19.971 15.615 1.00 65.69 83 PHE A N 1
ATOM 620 C CA . PHE A 1 83 ? 29.095 19.784 16.840 1.00 65.69 83 PHE A CA 1
ATOM 621 C C . PHE A 1 83 ? 27.613 19.541 16.534 1.00 65.69 83 PHE A C 1
ATOM 623 O O . PHE A 1 83 ? 27.035 18.586 17.042 1.00 65.69 83 PHE A O 1
ATOM 630 N N . GLY A 1 84 ? 27.010 20.348 15.655 1.00 51.62 84 GLY A N 1
ATOM 631 C CA . GLY A 1 84 ? 25.616 20.190 15.240 1.00 51.62 84 GLY A CA 1
ATOM 632 C C . GLY A 1 84 ? 25.342 18.858 14.533 1.00 51.62 84 GLY A C 1
ATOM 633 O O . GLY A 1 84 ? 24.330 18.215 14.805 1.00 51.62 84 GLY A O 1
ATOM 634 N N . GLU A 1 85 ? 26.253 18.403 13.673 1.00 54.44 85 GLU A N 1
ATOM 635 C CA . GLU A 1 85 ? 26.161 17.108 12.985 1.00 54.44 85 GLU A CA 1
ATOM 636 C C . GLU A 1 85 ? 26.298 15.929 13.962 1.00 54.44 85 GLU A C 1
ATOM 638 O O . GLU A 1 85 ? 25.510 14.978 13.909 1.00 54.44 85 GLU A O 1
ATOM 643 N N . ALA A 1 86 ? 27.246 16.005 14.899 1.00 59.66 86 ALA A N 1
ATOM 644 C CA . ALA A 1 86 ? 27.460 14.966 15.901 1.00 59.66 86 ALA A CA 1
ATOM 645 C C . ALA A 1 86 ? 26.310 14.909 16.926 1.00 59.66 86 ALA A C 1
ATOM 647 O O . ALA A 1 86 ? 25.796 13.829 17.216 1.00 59.66 86 ALA A O 1
ATOM 648 N N . LEU A 1 87 ? 25.823 16.062 17.395 1.00 57.00 87 LEU A N 1
ATOM 649 C CA . LEU A 1 87 ? 24.662 16.163 18.282 1.00 57.00 87 LEU A CA 1
ATOM 650 C C . LEU A 1 87 ? 23.383 15.671 17.593 1.00 57.00 87 LEU A C 1
ATOM 652 O O . LEU A 1 87 ? 22.628 14.903 18.180 1.00 57.00 87 LEU A O 1
ATOM 656 N N . SER A 1 88 ? 23.162 16.037 16.327 1.00 50.78 88 SER A N 1
ATOM 657 C CA . SER A 1 88 ? 22.046 15.520 15.523 1.00 50.78 88 SER A CA 1
ATOM 658 C C . SER A 1 88 ? 22.114 13.998 15.366 1.00 50.78 88 SER A C 1
ATOM 660 O O . SER A 1 88 ? 21.092 13.315 15.452 1.00 50.78 88 SER A O 1
ATOM 662 N N . THR A 1 89 ? 23.319 13.442 15.207 1.00 58.75 89 THR A N 1
ATOM 663 C CA . THR A 1 89 ? 23.540 11.992 15.133 1.00 58.75 89 THR A CA 1
ATOM 664 C C . THR A 1 89 ? 23.192 11.304 16.452 1.00 58.75 89 THR A C 1
ATOM 666 O O . THR A 1 89 ? 22.471 10.308 16.430 1.00 58.75 89 THR A O 1
ATOM 669 N N . VAL A 1 90 ? 23.612 11.859 17.593 1.00 59.59 90 VAL A N 1
ATOM 670 C CA . VAL A 1 90 ? 23.272 11.341 18.931 1.00 59.59 90 VAL A CA 1
ATOM 671 C C . VAL A 1 90 ? 21.773 11.455 19.214 1.00 59.59 90 VAL A C 1
ATOM 673 O O . VAL A 1 90 ? 21.161 10.481 19.640 1.00 59.59 90 VAL A O 1
ATOM 676 N N . LEU A 1 91 ? 21.143 12.591 18.901 1.00 47.59 91 LEU A N 1
ATOM 677 C CA . LEU A 1 91 ? 19.697 12.778 19.062 1.00 47.59 91 LEU A CA 1
ATOM 678 C C . LEU A 1 91 ? 18.899 11.845 18.144 1.00 47.59 91 LEU A C 1
ATOM 680 O O . LEU A 1 91 ? 17.897 11.279 18.564 1.00 47.59 91 LEU A O 1
ATOM 684 N N . THR A 1 92 ? 19.362 11.612 16.914 1.00 47.31 92 THR A N 1
ATOM 685 C CA . THR A 1 92 ? 18.740 10.655 15.985 1.00 47.31 92 THR A CA 1
ATOM 686 C C . THR A 1 92 ? 18.947 9.212 16.441 1.00 47.31 92 THR A C 1
ATOM 688 O O . THR A 1 92 ? 18.044 8.392 16.288 1.00 47.31 92 THR A O 1
ATOM 691 N N . ALA A 1 93 ? 20.111 8.880 17.004 1.00 48.22 93 ALA A N 1
ATOM 692 C CA . ALA A 1 93 ? 20.378 7.574 17.598 1.00 48.22 93 ALA A CA 1
ATOM 693 C C . ALA A 1 93 ? 19.501 7.337 18.833 1.00 48.22 93 ALA A C 1
ATOM 695 O O . ALA A 1 93 ? 18.963 6.245 18.969 1.00 48.22 93 ALA A O 1
ATOM 696 N N . ARG A 1 94 ? 19.269 8.372 19.651 1.00 46.81 94 ARG A N 1
ATOM 697 C CA . ARG A 1 94 ? 18.367 8.327 20.806 1.00 46.81 94 ARG A CA 1
ATOM 698 C C . ARG A 1 94 ? 16.904 8.206 20.399 1.00 46.81 94 ARG A C 1
ATOM 700 O O . ARG A 1 94 ? 16.210 7.332 20.889 1.00 46.81 94 ARG A O 1
ATOM 707 N N . VAL A 1 95 ? 16.456 8.977 19.408 1.00 41.69 95 VAL A N 1
ATOM 708 C CA . VAL A 1 95 ? 15.129 8.787 18.799 1.00 41.69 95 VAL A CA 1
ATOM 709 C C . VAL A 1 95 ? 15.007 7.376 18.213 1.00 41.69 95 VAL A C 1
ATOM 711 O O . VAL A 1 95 ? 13.946 6.778 18.289 1.00 41.69 95 VAL A O 1
ATOM 714 N N . ARG A 1 96 ? 16.079 6.785 17.669 1.00 40.97 96 ARG A N 1
ATOM 715 C CA . ARG A 1 96 ? 16.075 5.395 17.177 1.00 40.97 96 ARG A CA 1
ATOM 716 C C . ARG A 1 96 ? 16.081 4.347 18.294 1.00 40.97 96 ARG A C 1
ATOM 718 O O . ARG A 1 96 ? 15.422 3.329 18.110 1.00 40.97 96 ARG A O 1
ATOM 725 N N . SER A 1 97 ? 16.777 4.570 19.411 1.00 38.84 97 SER A N 1
ATOM 726 C CA . SER A 1 97 ? 16.735 3.680 20.580 1.00 38.84 97 SER A CA 1
ATOM 727 C C . SER A 1 97 ? 15.392 3.780 21.305 1.00 38.84 97 SER A C 1
ATOM 729 O O . SER A 1 97 ? 14.836 2.756 21.690 1.00 38.84 97 SER A O 1
ATOM 731 N N . ASP A 1 98 ? 14.809 4.979 21.366 1.00 37.47 98 ASP A N 1
ATOM 732 C CA . ASP A 1 98 ? 13.460 5.237 21.883 1.00 37.47 98 ASP A CA 1
ATOM 733 C C . ASP A 1 98 ? 12.365 4.694 20.947 1.00 37.47 98 ASP A C 1
ATOM 735 O O . ASP A 1 98 ? 11.267 4.406 21.405 1.00 37.47 98 ASP A O 1
ATOM 739 N N . VAL A 1 99 ? 12.648 4.490 19.651 1.00 41.66 99 VAL A N 1
ATOM 740 C CA . VAL A 1 99 ? 11.737 3.835 18.686 1.00 41.66 99 VAL A CA 1
ATOM 741 C C . VAL A 1 99 ? 11.863 2.305 18.714 1.00 41.66 99 VAL A C 1
ATOM 743 O O . VAL A 1 99 ? 10.884 1.620 18.427 1.00 41.66 99 VAL A O 1
ATOM 746 N N . SER A 1 100 ? 13.012 1.742 19.114 1.00 38.62 100 SER A N 1
ATOM 747 C CA . SER A 1 100 ? 13.119 0.306 19.439 1.00 38.62 100 SER A CA 1
ATOM 748 C C . SER A 1 100 ? 12.626 -0.038 20.847 1.00 38.62 100 SER A C 1
ATOM 750 O O . SER A 1 100 ? 12.342 -1.200 21.117 1.00 38.62 100 SER A O 1
ATOM 752 N N . ALA A 1 101 ? 12.507 0.962 21.723 1.00 38.31 101 ALA A N 1
ATOM 753 C CA . ALA A 1 101 ? 12.056 0.828 23.105 1.00 38.31 101 ALA A CA 1
ATOM 754 C C . ALA A 1 101 ? 10.824 1.698 23.411 1.00 38.31 101 ALA A C 1
ATOM 756 O O . ALA A 1 101 ? 10.591 2.063 24.564 1.00 38.31 101 ALA A O 1
ATOM 757 N N . GLN A 1 102 ? 9.987 2.005 22.409 1.00 46.03 102 GLN A N 1
ATOM 758 C CA . GLN A 1 102 ? 8.642 2.532 22.661 1.00 46.03 102 GLN A CA 1
ATOM 759 C C . GLN A 1 102 ? 7.718 1.369 23.032 1.00 46.03 102 GLN A C 1
ATOM 761 O O . GLN A 1 102 ? 6.831 0.967 22.290 1.00 46.03 102 GLN A O 1
ATOM 766 N N . ASP A 1 103 ? 8.056 0.812 24.192 1.00 44.09 103 ASP A N 1
ATOM 767 C CA . ASP A 1 103 ? 7.227 0.173 25.196 1.00 44.09 103 ASP A CA 1
ATOM 768 C C . ASP A 1 103 ? 5.770 -0.014 24.736 1.00 44.09 103 ASP A C 1
ATOM 770 O O . ASP A 1 103 ? 4.989 0.944 24.671 1.00 44.09 103 ASP A O 1
ATOM 774 N N . ASP A 1 104 ? 5.433 -1.267 24.417 1.00 54.88 104 ASP A N 1
ATOM 775 C CA . ASP A 1 104 ? 4.092 -1.811 24.170 1.00 54.88 104 ASP A CA 1
ATOM 776 C C . ASP A 1 104 ? 3.222 -1.716 25.442 1.00 54.88 104 ASP A C 1
ATOM 778 O O . ASP A 1 104 ? 2.544 -2.662 25.835 1.00 54.88 104 ASP A O 1
ATOM 782 N N . ARG A 1 105 ? 3.223 -0.553 26.115 1.00 47.91 105 ARG A N 1
ATOM 783 C CA . ARG A 1 105 ? 2.555 -0.277 27.402 1.00 47.91 105 ARG A CA 1
ATOM 784 C C . ARG A 1 105 ? 1.047 -0.522 27.369 1.00 47.91 105 ARG A C 1
ATOM 786 O O . ARG A 1 105 ? 0.401 -0.431 28.408 1.00 47.91 105 ARG A O 1
ATOM 793 N N . GLY A 1 106 ? 0.483 -0.798 26.192 1.00 55.00 106 GLY A N 1
ATOM 794 C CA . GLY A 1 106 ? -0.925 -1.120 25.982 1.00 55.00 106 GLY A CA 1
ATOM 795 C C . GLY A 1 106 ? -1.192 -2.441 25.254 1.00 55.00 106 GLY A C 1
ATOM 796 O O . GLY A 1 106 ? -2.352 -2.702 24.958 1.00 55.00 106 GLY A O 1
ATOM 797 N N . GLY A 1 107 ? -0.181 -3.255 24.922 1.00 75.94 107 GLY A N 1
ATOM 798 C CA . GLY A 1 107 ? -0.372 -4.515 24.185 1.00 75.94 107 GLY A CA 1
ATOM 799 C C . GLY A 1 107 ? -0.948 -4.347 22.771 1.00 75.94 107 GLY A C 1
ATOM 800 O O . GLY A 1 107 ? -1.411 -5.316 22.163 1.00 75.94 107 GLY A O 1
ATOM 801 N N . PHE A 1 108 ? -0.981 -3.121 22.241 1.00 85.12 108 PHE A N 1
ATOM 802 C CA . PHE A 1 108 ? -1.713 -2.808 21.016 1.00 85.12 108 PHE A CA 1
ATOM 803 C C . PHE A 1 108 ? -1.026 -3.425 19.794 1.00 85.12 108 PHE A C 1
ATOM 805 O O . PHE A 1 108 ? -1.704 -3.850 18.863 1.00 85.12 108 PHE A O 1
ATOM 812 N N . SER A 1 109 ? 0.305 -3.545 19.800 1.00 84.62 109 SER A N 1
ATOM 813 C CA . SER A 1 109 ? 1.036 -4.215 18.719 1.00 84.62 109 SER A CA 1
ATOM 814 C C . SER A 1 109 ? 0.712 -5.709 18.675 1.00 84.62 109 SER A C 1
ATOM 816 O O . SER A 1 109 ? 0.546 -6.275 17.589 1.00 84.62 109 SER A O 1
ATOM 818 N N . ALA A 1 110 ? 0.537 -6.345 19.838 1.00 84.25 110 ALA A N 1
ATOM 819 C CA . ALA A 1 110 ? 0.057 -7.721 19.931 1.00 84.25 110 ALA A CA 1
ATOM 820 C C . ALA A 1 110 ? -1.413 -7.852 19.485 1.00 84.25 110 ALA A C 1
ATOM 822 O O . ALA A 1 110 ? -1.755 -8.810 18.791 1.00 84.25 110 ALA A O 1
ATOM 823 N N . GLU A 1 111 ? -2.270 -6.876 19.805 1.00 91.56 111 GLU A N 1
ATOM 824 C CA . GLU A 1 111 ? -3.658 -6.815 19.321 1.00 91.56 111 GLU A CA 1
ATOM 825 C C . GLU A 1 111 ? -3.713 -6.700 17.785 1.00 91.56 111 GLU A C 1
ATOM 827 O O . GLU A 1 111 ? -4.409 -7.489 17.140 1.00 91.56 111 GLU A O 1
ATOM 832 N N . ILE A 1 112 ? -2.912 -5.812 17.178 1.00 92.94 112 ILE A N 1
ATOM 833 C CA . ILE A 1 112 ? -2.781 -5.704 15.713 1.00 92.94 112 ILE A CA 1
ATOM 834 C C . ILE A 1 112 ? -2.300 -7.032 15.122 1.00 92.94 112 ILE A C 1
ATOM 836 O O . ILE A 1 112 ? -2.889 -7.532 14.163 1.00 92.94 112 ILE A O 1
ATOM 840 N N . THR A 1 113 ? -1.258 -7.635 15.698 1.00 87.81 113 THR A N 1
ATOM 841 C CA . THR A 1 113 ? -0.712 -8.921 15.228 1.00 87.81 113 THR A CA 1
ATOM 842 C C . THR A 1 113 ? -1.781 -10.020 15.275 1.00 87.81 113 THR A C 1
ATOM 844 O O . THR A 1 113 ? -1.958 -10.776 14.320 1.00 87.81 113 THR A O 1
ATOM 847 N N . SER A 1 114 ? -2.549 -10.079 16.365 1.00 88.94 114 SER A N 1
ATOM 848 C CA . SER A 1 114 ? -3.644 -11.035 16.547 1.00 88.94 114 SER A CA 1
ATOM 849 C C . SER A 1 114 ? -4.735 -10.852 15.491 1.00 88.94 114 SER A C 1
ATOM 851 O O . SER A 1 114 ? -5.119 -11.811 14.817 1.00 88.94 114 SER A O 1
ATOM 853 N N . TYR A 1 115 ? -5.189 -9.615 15.277 1.00 94.06 115 TYR A N 1
ATOM 854 C CA . TYR A 1 115 ? -6.224 -9.323 14.288 1.00 94.06 115 TYR A CA 1
ATOM 855 C C . TYR A 1 115 ? -5.742 -9.565 12.861 1.00 94.06 115 TYR A C 1
ATOM 857 O O . TYR A 1 115 ? -6.520 -10.030 12.038 1.00 94.06 115 TYR A O 1
ATOM 865 N N . THR A 1 116 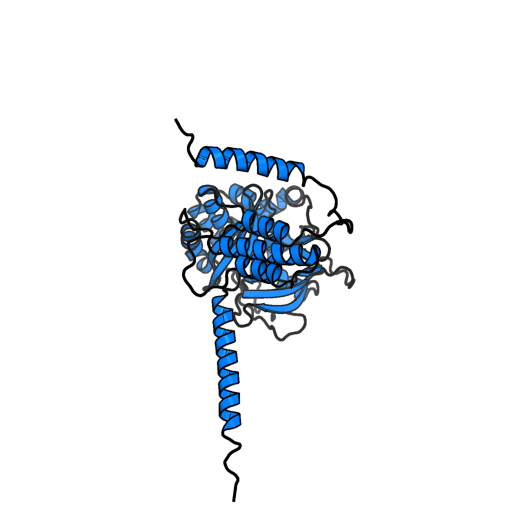? -4.472 -9.328 12.552 1.00 92.75 116 THR A N 1
ATOM 866 C CA . THR A 1 116 ? -3.946 -9.453 11.183 1.00 92.75 116 THR A CA 1
ATOM 867 C C . THR A 1 116 ? -3.528 -10.874 10.803 1.00 92.75 116 THR A C 1
ATOM 869 O O . THR A 1 116 ? -3.372 -11.149 9.615 1.00 92.75 116 THR A O 1
ATOM 872 N N . LYS A 1 117 ? -3.432 -11.807 11.762 1.00 88.00 117 LYS A N 1
ATOM 873 C CA . LYS A 1 117 ? -2.974 -13.194 11.547 1.00 88.00 117 LYS A CA 1
ATOM 874 C C . LYS A 1 117 ? -3.677 -13.923 10.395 1.00 88.00 117 LYS A C 1
ATOM 876 O O . LYS A 1 117 ? -3.048 -14.712 9.698 1.00 88.00 117 LYS A O 1
ATOM 881 N N . SER A 1 118 ? -4.969 -13.667 10.194 1.00 87.38 118 SER A N 1
ATOM 882 C CA . SER A 1 118 ? -5.760 -14.341 9.156 1.00 87.38 118 SER A CA 1
ATOM 883 C C . SER A 1 118 ? -5.696 -13.657 7.789 1.00 87.38 118 SER A C 1
ATOM 885 O O . SER A 1 118 ? -6.133 -14.248 6.812 1.00 87.38 118 SER A O 1
ATOM 887 N N . LEU A 1 119 ? -5.175 -12.430 7.671 1.00 89.50 119 LEU A N 1
ATOM 888 C CA . LEU A 1 119 ? -5.268 -11.667 6.419 1.00 89.50 119 LEU A CA 1
ATOM 889 C C . LEU A 1 119 ? -4.584 -12.366 5.241 1.00 89.50 119 LEU A C 1
ATOM 891 O O . LEU A 1 119 ? -5.151 -12.396 4.151 1.00 89.50 119 LEU A O 1
ATOM 895 N N . ALA A 1 120 ? -3.412 -12.967 5.463 1.00 79.62 120 ALA A N 1
ATOM 896 C CA . ALA A 1 120 ? -2.657 -13.649 4.411 1.00 79.62 120 ALA A CA 1
ATOM 897 C C . ALA A 1 120 ? -3.450 -14.791 3.745 1.00 79.62 120 ALA A C 1
ATOM 899 O O . ALA A 1 120 ? -3.352 -14.991 2.535 1.00 79.62 120 ALA A O 1
ATOM 900 N N . SER A 1 121 ? -4.280 -15.515 4.505 1.00 88.50 121 SER A N 1
ATOM 901 C CA . SER A 1 121 ? -5.087 -16.617 3.967 1.00 88.50 121 SER A CA 1
ATOM 902 C C . SER A 1 121 ? -6.387 -16.158 3.300 1.00 88.50 121 SER A C 1
ATOM 904 O O . SER A 1 121 ? -7.000 -16.933 2.565 1.00 88.50 121 SER A O 1
ATOM 906 N N . LEU A 1 122 ? -6.803 -14.906 3.518 1.00 94.44 122 LEU A N 1
ATOM 907 C CA . LEU A 1 122 ? -8.009 -14.324 2.920 1.00 94.44 122 LEU A CA 1
ATOM 908 C C . LEU A 1 122 ? -7.759 -13.725 1.530 1.00 94.44 122 LEU A C 1
ATOM 910 O O . LEU A 1 122 ? -8.722 -13.428 0.818 1.00 94.44 122 LEU A O 1
ATOM 914 N N . ASP A 1 123 ? -6.496 -13.563 1.128 1.00 94.25 123 ASP A N 1
ATOM 915 C CA . ASP A 1 123 ? -6.140 -13.043 -0.190 1.00 94.25 123 ASP A CA 1
ATOM 916 C C . ASP A 1 123 ? -6.273 -14.107 -1.280 1.00 94.25 123 ASP A C 1
ATOM 918 O O . ASP A 1 123 ? -5.353 -14.882 -1.559 1.00 94.25 123 ASP A O 1
ATOM 922 N N . LYS A 1 124 ? -7.450 -14.144 -1.903 1.00 94.25 124 LYS A N 1
ATOM 923 C CA . LYS A 1 124 ? -7.740 -15.049 -3.023 1.00 94.25 124 LYS A CA 1
ATOM 924 C C . LYS A 1 124 ? -7.129 -14.579 -4.341 1.00 94.25 124 LYS A C 1
ATOM 926 O O . LYS A 1 124 ? -7.012 -15.387 -5.256 1.00 94.25 124 LYS A O 1
ATOM 931 N N . ASP A 1 125 ? -6.736 -13.310 -4.416 1.00 95.62 125 ASP A N 1
ATOM 932 C CA . ASP A 1 125 ? -6.247 -12.691 -5.644 1.00 95.62 125 ASP A CA 1
ATOM 933 C C . ASP A 1 125 ? -4.720 -12.587 -5.682 1.00 95.62 125 ASP A C 1
ATOM 935 O O . ASP A 1 125 ? -4.180 -12.162 -6.697 1.00 95.62 125 ASP A O 1
ATOM 939 N N . ARG A 1 126 ? -4.004 -13.004 -4.628 1.00 93.94 126 ARG A N 1
ATOM 940 C CA . ARG A 1 126 ? -2.536 -12.942 -4.580 1.00 93.94 126 ARG A CA 1
ATOM 941 C C . ARG A 1 126 ? -1.887 -13.465 -5.868 1.00 93.94 126 ARG A C 1
ATOM 943 O O . ARG A 1 126 ? -2.205 -14.554 -6.356 1.00 93.94 126 ARG A O 1
ATOM 950 N N . ILE A 1 127 ? -0.918 -12.717 -6.385 1.00 95.38 127 ILE A N 1
ATOM 951 C CA . ILE A 1 127 ? -0.156 -13.095 -7.577 1.00 95.38 127 ILE A CA 1
ATOM 952 C C . ILE A 1 127 ? 1.234 -13.559 -7.160 1.00 95.38 127 ILE A C 1
ATOM 954 O O . ILE A 1 127 ? 1.930 -12.888 -6.401 1.00 95.38 127 ILE A O 1
ATOM 958 N N . LYS A 1 128 ? 1.673 -14.691 -7.712 1.00 93.25 128 LYS A N 1
ATOM 959 C CA . LYS A 1 128 ? 3.077 -15.101 -7.642 1.00 93.25 128 LYS A CA 1
ATOM 960 C C . LYS A 1 128 ? 3.845 -14.472 -8.799 1.00 93.25 128 LYS A C 1
ATOM 962 O O . LYS A 1 128 ? 3.468 -14.637 -9.956 1.00 93.25 128 LYS A O 1
ATOM 967 N N . VAL A 1 129 ? 4.933 -13.785 -8.480 1.00 93.19 129 VAL A N 1
ATOM 968 C CA . VAL A 1 129 ? 5.868 -13.217 -9.452 1.00 93.19 129 VAL A CA 1
ATOM 969 C C . VAL A 1 129 ? 7.284 -13.388 -8.920 1.00 93.19 129 VAL A C 1
ATOM 971 O O . VAL A 1 129 ? 7.505 -13.353 -7.713 1.00 93.19 129 VAL A O 1
ATOM 974 N N . THR A 1 130 ? 8.242 -13.598 -9.815 1.00 92.56 130 THR A N 1
ATOM 975 C CA . THR A 1 130 ? 9.654 -13.721 -9.449 1.00 92.56 130 THR A CA 1
ATOM 976 C C . THR A 1 130 ? 10.338 -12.369 -9.591 1.00 92.56 130 THR A C 1
ATOM 978 O O . THR A 1 130 ? 10.216 -11.725 -10.636 1.00 92.56 130 THR A O 1
ATOM 981 N N . MET A 1 131 ? 11.073 -11.955 -8.560 1.00 91.75 131 MET A N 1
ATOM 982 C CA . MET A 1 131 ? 12.015 -10.843 -8.664 1.00 91.75 131 MET A CA 1
ATOM 983 C C . MET A 1 131 ? 13.303 -11.306 -9.353 1.00 91.75 131 MET A C 1
ATOM 985 O O . MET A 1 131 ? 13.798 -12.404 -9.113 1.00 91.75 131 MET A O 1
ATOM 989 N N . ASN A 1 132 ? 13.841 -10.463 -10.220 1.00 87.31 132 ASN A N 1
ATOM 990 C CA . ASN A 1 132 ? 15.094 -10.623 -10.931 1.00 87.31 132 ASN A CA 1
ATOM 991 C C . ASN A 1 132 ? 16.009 -9.449 -10.576 1.00 87.31 132 ASN A C 1
ATOM 993 O O . ASN A 1 132 ? 16.170 -8.495 -11.335 1.00 87.31 132 ASN A O 1
ATOM 997 N N . GLU A 1 133 ? 16.621 -9.529 -9.399 1.00 80.56 133 GLU A N 1
ATOM 998 C CA . GLU A 1 133 ? 17.458 -8.451 -8.859 1.00 80.56 133 GLU A CA 1
ATOM 999 C C . GLU A 1 133 ? 18.759 -8.232 -9.646 1.00 80.56 133 GLU A C 1
ATOM 1001 O O . GLU A 1 133 ? 19.395 -7.182 -9.521 1.00 80.56 133 GLU A O 1
ATOM 1006 N N . ASN A 1 134 ? 19.109 -9.195 -10.505 1.00 77.44 134 ASN A N 1
ATOM 1007 C CA . ASN A 1 134 ? 20.260 -9.159 -11.403 1.00 77.44 134 ASN A CA 1
ATOM 1008 C C . ASN A 1 134 ? 19.971 -8.412 -12.716 1.00 77.44 134 ASN A C 1
ATOM 1010 O O . ASN A 1 134 ? 20.897 -8.074 -13.459 1.00 77.44 134 ASN A O 1
ATOM 1014 N N . SER A 1 135 ? 18.702 -8.137 -13.027 1.00 75.25 135 SER A N 1
ATOM 1015 C CA . SER A 1 135 ? 18.316 -7.403 -14.229 1.00 75.25 135 SER A CA 1
ATOM 1016 C C . SER A 1 135 ? 18.487 -5.899 -14.025 1.00 75.25 135 SER A C 1
ATOM 1018 O O . SER A 1 135 ? 17.924 -5.292 -13.115 1.00 75.25 135 SER A O 1
ATOM 1020 N N . LYS A 1 136 ? 19.257 -5.244 -14.901 1.00 74.44 136 LYS A N 1
ATOM 1021 C CA . LYS A 1 136 ? 19.354 -3.779 -14.891 1.00 74.44 136 LYS A CA 1
ATOM 1022 C C . LYS A 1 136 ? 18.067 -3.176 -15.451 1.00 74.44 136 LYS A C 1
ATOM 1024 O O . LYS A 1 136 ? 17.835 -3.207 -16.655 1.00 74.44 136 LYS A O 1
ATOM 1029 N N . GLY A 1 137 ? 17.292 -2.528 -14.586 1.00 84.31 137 GLY A N 1
ATOM 1030 C CA . GLY A 1 137 ? 16.168 -1.673 -14.970 1.00 84.31 137 GLY A CA 1
ATOM 1031 C C . GLY A 1 137 ? 14.777 -2.275 -14.788 1.00 84.31 137 GLY A C 1
ATOM 1032 O O . GLY A 1 137 ? 13.833 -1.496 -14.700 1.00 84.31 137 GLY A O 1
ATOM 1033 N N . MET A 1 138 ? 14.649 -3.598 -14.661 1.00 92.12 138 MET A N 1
ATOM 1034 C CA . MET A 1 138 ? 13.384 -4.277 -14.350 1.00 92.12 138 MET A CA 1
ATOM 1035 C C . MET A 1 138 ? 13.578 -5.174 -13.134 1.00 92.12 138 MET A C 1
ATOM 1037 O O . MET A 1 138 ? 14.499 -5.984 -13.132 1.00 92.12 138 MET A O 1
ATOM 1041 N N . LEU A 1 139 ? 12.727 -5.027 -12.122 1.00 94.81 139 LEU A N 1
ATOM 1042 C CA . LEU A 1 139 ? 12.771 -5.852 -10.919 1.00 94.81 139 LEU A CA 1
ATOM 1043 C C . LEU A 1 139 ? 12.040 -7.173 -11.116 1.00 94.81 139 LEU A C 1
ATOM 1045 O O . LEU A 1 139 ? 12.467 -8.167 -10.555 1.00 94.81 139 LEU A O 1
ATOM 1049 N N . PHE A 1 140 ? 10.932 -7.215 -11.852 1.00 95.94 140 PHE A N 1
ATOM 1050 C CA . PHE A 1 140 ? 10.109 -8.419 -11.934 1.00 95.94 140 PHE A CA 1
ATOM 1051 C C . PHE A 1 140 ? 10.264 -9.128 -13.275 1.00 95.94 140 PHE A C 1
ATOM 1053 O O . PHE A 1 140 ? 10.318 -8.488 -14.324 1.00 95.94 140 PHE A O 1
ATOM 1060 N N . ASN A 1 141 ? 10.209 -10.457 -13.249 1.00 94.94 141 ASN A N 1
ATOM 1061 C CA . ASN A 1 141 ? 9.843 -11.236 -14.428 1.00 94.94 141 ASN A CA 1
ATOM 1062 C C . ASN A 1 141 ? 8.359 -11.018 -14.764 1.00 94.94 141 ASN A C 1
ATOM 1064 O O . ASN A 1 141 ? 7.582 -10.551 -13.928 1.00 94.94 141 ASN A O 1
ATOM 1068 N N . ASP A 1 142 ? 7.951 -11.364 -15.982 1.00 95.00 142 ASP A N 1
ATOM 1069 C CA . ASP A 1 142 ? 6.547 -11.254 -16.376 1.00 95.00 142 ASP A CA 1
ATOM 1070 C C . ASP A 1 142 ? 5.653 -12.187 -15.551 1.00 95.00 142 ASP A C 1
ATOM 1072 O O . ASP A 1 142 ? 5.984 -13.349 -15.295 1.00 95.00 142 ASP A O 1
ATOM 1076 N N . ILE A 1 143 ? 4.498 -11.665 -15.134 1.00 95.50 143 ILE A N 1
ATOM 1077 C CA . ILE A 1 143 ? 3.461 -12.469 -14.489 1.00 95.50 143 ILE A CA 1
ATOM 1078 C C . ILE A 1 143 ? 2.914 -13.453 -15.522 1.00 95.50 143 ILE A C 1
ATOM 1080 O O . ILE A 1 143 ? 2.481 -13.065 -16.608 1.00 95.50 143 ILE A O 1
ATOM 1084 N N . SER A 1 144 ? 2.892 -14.731 -15.155 1.00 90.31 144 SER A N 1
ATOM 1085 C CA . SER A 1 144 ? 2.209 -15.756 -15.938 1.00 90.31 144 SER A CA 1
ATOM 1086 C C . SER A 1 144 ? 0.725 -15.810 -15.560 1.00 90.31 144 SER A C 1
ATOM 1088 O O . SER A 1 144 ? 0.368 -15.783 -14.384 1.00 90.31 144 SER A O 1
ATOM 1090 N N . GLY A 1 145 ? -0.152 -15.893 -16.562 1.00 91.12 145 GLY A N 1
ATOM 1091 C CA . GLY A 1 145 ? -1.597 -16.028 -16.363 1.00 91.12 145 GLY A CA 1
ATOM 1092 C C . GLY A 1 145 ? -2.377 -14.711 -16.343 1.00 91.12 145 GLY A C 1
ATOM 1093 O O . GLY A 1 145 ? -1.892 -13.653 -16.742 1.00 91.12 145 GLY A O 1
ATOM 1094 N N . SER A 1 146 ? -3.645 -14.799 -15.941 1.00 93.94 146 SER A N 1
ATOM 1095 C CA . SER A 1 146 ? -4.563 -13.659 -15.914 1.00 93.94 146 SER A CA 1
ATOM 1096 C C . SER A 1 146 ? -4.374 -12.815 -14.659 1.00 93.94 146 SER A C 1
ATOM 1098 O O . SER A 1 146 ? -4.385 -13.345 -13.549 1.00 93.94 146 SER A O 1
ATOM 1100 N N . ILE A 1 147 ? -4.313 -11.496 -14.830 1.00 96.94 147 ILE A N 1
ATOM 1101 C CA . ILE A 1 147 ? -4.352 -10.546 -13.717 1.00 96.94 147 ILE A CA 1
ATOM 1102 C C . ILE A 1 147 ? -5.777 -10.500 -13.135 1.00 96.94 147 ILE A C 1
ATOM 1104 O O . ILE A 1 147 ? -6.717 -10.216 -13.886 1.00 96.94 147 ILE A O 1
ATOM 1108 N N . PRO A 1 148 ? -5.969 -10.731 -11.823 1.00 97.19 148 PRO A N 1
ATOM 1109 C CA . PRO A 1 148 ? -7.276 -10.613 -11.189 1.00 97.19 148 PRO A CA 1
ATOM 1110 C C . PRO A 1 148 ? -7.862 -9.201 -11.295 1.00 97.19 148 PRO A C 1
ATOM 1112 O O . PRO A 1 148 ? -7.154 -8.191 -11.336 1.00 97.19 148 PRO A O 1
ATOM 1115 N N . ALA A 1 149 ? -9.192 -9.120 -11.312 1.00 96.44 149 ALA A N 1
ATOM 1116 C CA . ALA A 1 149 ? -9.901 -7.856 -11.501 1.00 96.44 149 ALA A CA 1
ATOM 1117 C C . ALA A 1 149 ? -9.639 -6.830 -10.379 1.00 96.44 149 ALA A C 1
ATOM 1119 O O . ALA A 1 149 ? -9.742 -5.631 -10.632 1.00 96.44 149 ALA A O 1
ATOM 1120 N N . SER A 1 150 ? -9.289 -7.278 -9.170 1.00 97.31 150 SER A N 1
ATOM 1121 C CA . SER A 1 150 ? -8.867 -6.436 -8.036 1.00 97.31 150 SER A CA 1
ATOM 1122 C C . SER A 1 150 ? -7.719 -5.505 -8.403 1.00 97.31 150 SER A C 1
ATOM 1124 O O . SER A 1 150 ? -7.878 -4.288 -8.348 1.00 97.31 150 SER A O 1
ATOM 1126 N N . TYR A 1 151 ? -6.617 -6.055 -8.913 1.00 98.12 151 TYR A N 1
ATOM 1127 C CA . TYR A 1 151 ? -5.456 -5.279 -9.350 1.00 98.12 151 TYR A CA 1
ATOM 1128 C C . TYR A 1 151 ? -5.817 -4.252 -10.412 1.00 98.12 151 TYR A C 1
ATOM 1130 O O . TYR A 1 151 ? -5.359 -3.112 -10.341 1.00 98.12 151 TYR A O 1
ATOM 1138 N N . LYS A 1 152 ? -6.657 -4.628 -11.387 1.00 97.12 152 LYS A N 1
ATOM 1139 C CA . LYS A 1 152 ? -7.112 -3.681 -12.407 1.00 97.12 152 LYS A CA 1
ATOM 1140 C C . LYS A 1 152 ? -7.905 -2.538 -11.772 1.00 97.12 152 LYS A C 1
ATOM 1142 O O . LYS A 1 152 ? -7.595 -1.389 -12.054 1.00 97.12 152 LYS A O 1
ATOM 1147 N N . ARG A 1 153 ? -8.872 -2.826 -10.896 1.00 97.69 153 ARG A N 1
ATOM 1148 C CA . ARG A 1 153 ? -9.684 -1.795 -10.224 1.00 97.69 153 ARG A CA 1
ATOM 1149 C C . ARG A 1 153 ? -8.839 -0.851 -9.375 1.00 97.69 153 ARG A C 1
ATOM 1151 O O . ARG A 1 153 ? -9.017 0.360 -9.462 1.00 97.69 153 ARG A O 1
ATOM 1158 N N . THR A 1 154 ? -7.908 -1.385 -8.584 1.00 98.56 154 THR A N 1
ATOM 1159 C CA . THR A 1 154 ? -6.975 -0.556 -7.809 1.00 98.56 154 THR A CA 1
ATOM 1160 C C . THR A 1 154 ? -6.145 0.312 -8.746 1.00 98.56 154 THR A C 1
ATOM 1162 O O . THR A 1 154 ? -6.027 1.511 -8.516 1.00 98.56 154 THR A O 1
ATOM 1165 N N . MET A 1 155 ? -5.626 -0.256 -9.838 1.00 98.06 155 MET A N 1
ATOM 1166 C CA . MET A 1 155 ? -4.845 0.506 -10.806 1.00 98.06 155 MET A CA 1
ATOM 1167 C C . MET A 1 155 ? -5.653 1.569 -11.549 1.00 98.06 155 MET A C 1
ATOM 1169 O O . MET A 1 155 ? -5.112 2.643 -11.802 1.00 98.06 155 MET A O 1
ATOM 1173 N N . ASP A 1 156 ? -6.913 1.295 -11.884 1.00 98.06 156 ASP A N 1
ATOM 1174 C CA . ASP A 1 156 ? -7.814 2.269 -12.497 1.00 98.06 156 ASP A CA 1
ATOM 1175 C C . ASP A 1 156 ? -7.972 3.481 -11.561 1.00 98.06 156 ASP A C 1
ATOM 1177 O O . ASP A 1 156 ? -7.791 4.612 -12.005 1.00 98.06 156 ASP A O 1
ATOM 1181 N N . LEU A 1 157 ? -8.185 3.260 -10.254 1.00 98.50 157 LEU A N 1
ATOM 1182 C CA . LEU A 1 157 ? -8.241 4.346 -9.270 1.00 98.50 157 LEU A CA 1
ATOM 1183 C C . LEU A 1 157 ? -6.888 5.062 -9.119 1.00 98.50 157 LEU A C 1
ATOM 1185 O O . LEU A 1 157 ? -6.844 6.289 -9.157 1.00 98.50 157 LEU A O 1
ATOM 1189 N N . CYS A 1 158 ? -5.775 4.329 -8.989 1.00 97.44 158 CYS A N 1
ATOM 1190 C CA . CYS A 1 158 ? -4.434 4.916 -8.860 1.00 97.44 158 CYS A CA 1
ATOM 1191 C C . CYS A 1 158 ? -4.076 5.865 -10.009 1.00 97.44 158 CYS A C 1
ATOM 1193 O O . CYS A 1 158 ? -3.311 6.801 -9.796 1.00 97.44 158 CYS A O 1
ATOM 1195 N N . MET A 1 159 ? -4.604 5.628 -11.212 1.00 95.06 159 MET A N 1
ATOM 1196 C CA . MET A 1 159 ? -4.331 6.463 -12.386 1.00 95.06 159 MET A CA 1
ATOM 1197 C C . MET A 1 159 ? -5.137 7.747 -12.463 1.00 95.06 159 MET A C 1
ATOM 1199 O O . MET A 1 159 ? -4.830 8.599 -13.293 1.00 95.06 159 MET A O 1
ATOM 1203 N N . LEU A 1 160 ? -6.139 7.905 -11.605 1.00 96.06 160 LEU A N 1
ATOM 1204 C CA . LEU A 1 160 ? -6.884 9.151 -11.493 1.00 96.06 160 LEU A CA 1
ATOM 1205 C C . LEU A 1 160 ? -6.185 10.167 -10.584 1.00 96.06 160 LEU A C 1
ATOM 1207 O O . LEU A 1 160 ? -6.479 11.362 -10.687 1.00 96.06 160 LEU A O 1
ATOM 1211 N N . PHE A 1 161 ? -5.291 9.702 -9.704 1.00 94.62 161 PHE A N 1
ATOM 1212 C CA . PHE A 1 161 ? -4.515 10.551 -8.804 1.00 94.62 161 PHE A CA 1
ATOM 1213 C C . PHE A 1 161 ? -3.374 11.242 -9.552 1.00 94.62 161 PHE A C 1
ATOM 1215 O O . PHE A 1 161 ? -2.593 10.611 -10.265 1.00 94.62 161 PHE A O 1
ATOM 1222 N N . ASN A 1 162 ? -3.256 12.549 -9.347 1.00 91.88 162 ASN A N 1
ATOM 1223 C CA . ASN A 1 162 ? -2.110 13.333 -9.754 1.00 91.88 162 ASN A CA 1
ATOM 1224 C C . ASN A 1 162 ? -0.933 12.975 -8.833 1.00 91.88 162 ASN A C 1
ATOM 1226 O O . ASN A 1 162 ? -1.043 13.136 -7.619 1.00 91.88 162 ASN A O 1
ATOM 1230 N N . PRO A 1 163 ? 0.207 12.533 -9.385 1.00 90.31 163 PRO A N 1
ATOM 1231 C CA . PRO A 1 163 ? 1.356 12.112 -8.593 1.00 90.31 163 PRO A CA 1
ATOM 1232 C C . PRO A 1 163 ? 2.022 13.272 -7.840 1.00 90.31 163 PRO A C 1
ATOM 1234 O O . PRO A 1 163 ? 2.919 13.036 -7.046 1.00 90.31 163 PRO A O 1
ATOM 1237 N N . THR A 1 164 ? 1.652 14.531 -8.067 1.00 87.69 164 THR A N 1
ATOM 1238 C CA . THR A 1 164 ? 2.203 15.673 -7.325 1.00 87.69 164 THR A CA 1
ATOM 1239 C C . THR A 1 164 ? 1.666 15.698 -5.895 1.00 87.69 164 THR A C 1
ATOM 1241 O O . THR A 1 164 ? 0.460 15.689 -5.687 1.00 87.69 164 THR A O 1
ATOM 1244 N N . SER A 1 165 ? 2.538 15.824 -4.891 1.00 79.44 165 SER A N 1
ATOM 1245 C CA . SER A 1 165 ? 2.073 15.966 -3.502 1.00 79.44 165 SER A CA 1
ATOM 1246 C C . SER A 1 165 ? 1.164 17.189 -3.288 1.00 79.44 165 SER A C 1
ATOM 1248 O O . SER A 1 165 ? 1.329 18.231 -3.928 1.00 79.44 165 SER A O 1
ATOM 1250 N N . LYS A 1 166 ? 0.271 17.092 -2.292 1.00 78.12 166 LYS A N 1
ATOM 1251 C CA . LYS A 1 166 ? -0.657 18.158 -1.851 1.00 78.12 166 LYS A CA 1
ATOM 1252 C C . LYS A 1 166 ? -1.748 18.520 -2.867 1.00 78.12 166 LYS A C 1
ATOM 1254 O O . LYS A 1 166 ? -2.201 19.666 -2.902 1.00 78.12 166 LYS A O 1
ATOM 1259 N N . THR A 1 167 ? -2.193 17.558 -3.668 1.00 85.06 167 THR A N 1
ATOM 1260 C CA . THR A 1 167 ? -3.388 17.737 -4.500 1.00 85.06 167 THR A CA 1
ATOM 1261 C C . THR A 1 167 ? -4.664 17.686 -3.649 1.00 85.06 167 THR A C 1
ATOM 1263 O O . THR A 1 167 ? -4.663 17.322 -2.470 1.00 85.06 167 THR A O 1
ATOM 1266 N N . ASN A 1 168 ? -5.789 18.076 -4.246 1.00 90.06 168 ASN A N 1
ATOM 1267 C CA . ASN A 1 168 ? -7.117 17.940 -3.650 1.00 90.06 168 ASN A CA 1
ATOM 1268 C C . ASN A 1 168 ? -7.841 16.671 -4.134 1.00 90.06 168 ASN A C 1
ATOM 1270 O O . ASN A 1 168 ? -9.072 16.611 -4.076 1.00 90.06 168 ASN A O 1
ATOM 1274 N N . ASP A 1 169 ? -7.101 15.663 -4.601 1.00 92.94 169 ASP A N 1
ATOM 1275 C CA . ASP A 1 169 ? -7.668 14.517 -5.312 1.00 92.94 169 ASP A CA 1
ATOM 1276 C C . ASP A 1 169 ? -8.576 13.653 -4.447 1.00 92.94 169 ASP A C 1
ATOM 1278 O O . ASP A 1 169 ? -9.617 13.214 -4.920 1.00 92.94 169 ASP A O 1
ATOM 1282 N N . HIS A 1 170 ? -8.297 13.537 -3.150 1.00 89.56 170 HIS A N 1
ATOM 1283 C CA . HIS A 1 170 ? -9.212 12.902 -2.194 1.00 89.56 170 HIS A CA 1
ATOM 1284 C C . HIS A 1 170 ? -10.626 13.523 -2.171 1.00 89.56 170 HIS A C 1
ATOM 1286 O O . HIS A 1 170 ? -11.587 12.837 -1.838 1.00 89.56 170 HIS A O 1
ATOM 1292 N N . LYS A 1 171 ? -10.774 14.810 -2.528 1.00 94.19 171 LYS A N 1
ATOM 1293 C CA . LYS A 1 171 ? -12.085 15.472 -2.677 1.00 94.19 171 LYS A CA 1
ATOM 1294 C C . LYS A 1 171 ? -12.606 15.372 -4.102 1.00 94.19 171 LYS A C 1
ATOM 1296 O O . LYS A 1 171 ? -13.783 15.095 -4.304 1.00 94.19 171 LYS A O 1
ATOM 1301 N N . ARG A 1 172 ? -11.736 15.625 -5.084 1.00 97.12 172 ARG A N 1
ATOM 1302 C CA . ARG A 1 172 ? -12.086 15.620 -6.511 1.00 97.12 172 ARG A CA 1
ATOM 1303 C C . ARG A 1 172 ? -12.574 14.247 -6.973 1.00 97.12 172 ARG A C 1
ATOM 1305 O O . ARG A 1 172 ? -13.517 14.188 -7.747 1.00 97.12 172 ARG A O 1
ATOM 1312 N N . LEU A 1 173 ? -11.945 13.183 -6.480 1.00 98.00 173 LEU A N 1
ATOM 1313 C CA . LEU A 1 173 ? -12.206 11.788 -6.834 1.00 98.00 173 LEU A CA 1
ATOM 1314 C C . LEU A 1 173 ? -13.181 11.105 -5.870 1.00 98.00 173 LEU A C 1
ATOM 1316 O O . LEU A 1 173 ? -13.180 9.881 -5.767 1.00 98.00 173 LEU A O 1
ATOM 1320 N N . ASN A 1 174 ? -13.973 11.860 -5.099 1.00 97.94 174 ASN A N 1
ATOM 1321 C CA . ASN A 1 174 ? -14.807 11.271 -4.051 1.00 97.94 174 ASN A CA 1
ATOM 1322 C C . ASN A 1 174 ? -15.747 10.175 -4.595 1.00 97.94 174 ASN A C 1
ATOM 1324 O O . ASN A 1 174 ? -15.871 9.125 -3.972 1.00 97.94 174 ASN A O 1
ATOM 1328 N N . SER A 1 175 ? -16.362 10.392 -5.762 1.00 98.31 175 SER A N 1
ATOM 1329 C CA . SER A 1 175 ? -17.225 9.411 -6.437 1.00 98.31 175 SER A CA 1
ATOM 1330 C C . SER A 1 175 ? -16.488 8.133 -6.838 1.00 98.31 175 SER A C 1
ATOM 1332 O O . SER A 1 175 ? -17.008 7.034 -6.677 1.00 98.31 175 SER A O 1
ATOM 1334 N N . GLU A 1 176 ? -15.273 8.262 -7.355 1.00 98.69 176 GLU A N 1
ATOM 1335 C CA . GLU A 1 176 ? -14.444 7.159 -7.828 1.00 98.69 176 GLU A CA 1
ATOM 1336 C C . GLU A 1 176 ? -13.870 6.370 -6.651 1.00 98.69 176 GLU A C 1
ATOM 1338 O O . GLU A 1 176 ? -13.801 5.143 -6.704 1.00 98.69 176 GLU A O 1
ATOM 1343 N N . ILE A 1 177 ? -13.549 7.061 -5.555 1.00 98.75 177 ILE A N 1
ATOM 1344 C CA . ILE A 1 177 ? -13.219 6.453 -4.266 1.00 98.75 177 ILE A CA 1
ATOM 1345 C C . ILE A 1 177 ? -14.418 5.654 -3.745 1.00 98.75 177 ILE A C 1
ATOM 1347 O O . ILE A 1 177 ? -14.252 4.494 -3.380 1.00 98.75 177 ILE A O 1
ATOM 1351 N N . ASP A 1 178 ? -15.627 6.222 -3.759 1.00 98.69 178 ASP A N 1
ATOM 1352 C CA . ASP A 1 178 ? -16.842 5.525 -3.317 1.00 98.69 178 ASP A CA 1
ATOM 1353 C C . ASP A 1 178 ? -17.147 4.294 -4.181 1.00 98.69 178 ASP A C 1
ATOM 1355 O O . ASP A 1 178 ? -17.456 3.222 -3.656 1.00 98.69 178 ASP A O 1
ATOM 1359 N N . ALA A 1 179 ? -16.983 4.401 -5.501 1.00 98.62 179 ALA A N 1
ATOM 1360 C CA . ALA A 1 179 ? -17.141 3.275 -6.416 1.00 98.62 179 ALA A CA 1
ATOM 1361 C C . ALA A 1 179 ? -16.098 2.172 -6.163 1.00 98.62 179 ALA A C 1
ATOM 1363 O O . ALA A 1 179 ? -16.441 0.988 -6.137 1.00 98.62 179 ALA A O 1
ATOM 1364 N N . TYR A 1 180 ? -14.835 2.546 -5.933 1.00 98.75 180 TYR A N 1
ATOM 1365 C CA . TYR A 1 180 ? -13.770 1.605 -5.591 1.00 98.75 180 TYR A CA 1
ATOM 1366 C C . TYR A 1 180 ? -14.049 0.887 -4.268 1.00 98.75 180 TYR A C 1
ATOM 1368 O O . TYR A 1 180 ? -13.985 -0.341 -4.206 1.00 98.75 180 TYR A O 1
ATOM 1376 N N . LEU A 1 181 ? -14.417 1.637 -3.226 1.00 98.75 181 LEU A N 1
ATOM 1377 C CA . LEU A 1 181 ? -14.747 1.092 -1.912 1.00 98.75 181 LEU A CA 1
ATOM 1378 C C . LEU A 1 181 ? -15.957 0.161 -1.964 1.00 98.75 181 LEU A C 1
ATOM 1380 O O . LEU A 1 181 ? -15.912 -0.928 -1.395 1.00 98.75 181 LEU A O 1
ATOM 1384 N N . SER A 1 182 ? -16.996 0.538 -2.710 1.00 98.44 182 SER A N 1
ATOM 1385 C CA . SER A 1 182 ? -18.147 -0.325 -2.974 1.00 98.44 182 SER A CA 1
ATOM 1386 C C . SER A 1 182 ? -17.716 -1.643 -3.627 1.00 98.44 182 SER A C 1
ATOM 1388 O O . SER A 1 182 ? -18.084 -2.719 -3.148 1.00 98.44 182 SER A O 1
ATOM 1390 N N . ALA A 1 183 ? -16.844 -1.586 -4.640 1.00 98.00 183 ALA A N 1
ATOM 1391 C CA . ALA A 1 183 ? -16.359 -2.772 -5.343 1.00 98.00 183 ALA A CA 1
ATOM 1392 C C . ALA A 1 183 ? -15.532 -3.721 -4.456 1.00 98.00 183 ALA A C 1
ATOM 1394 O O . ALA A 1 183 ? -15.632 -4.938 -4.620 1.00 98.00 183 ALA A O 1
ATOM 1395 N N . ILE A 1 184 ? -14.737 -3.196 -3.515 1.00 97.88 184 ILE A N 1
ATOM 1396 C CA . ILE A 1 184 ? -13.910 -4.027 -2.620 1.00 97.88 184 ILE A CA 1
ATOM 1397 C C . ILE A 1 184 ? -14.611 -4.410 -1.310 1.00 97.88 184 ILE A C 1
ATOM 1399 O O . ILE A 1 184 ? -14.155 -5.332 -0.635 1.00 97.88 184 ILE A O 1
ATOM 1403 N N . SER A 1 185 ? -15.729 -3.763 -0.958 1.00 97.69 185 SER A N 1
ATOM 1404 C CA . SER A 1 185 ? -16.452 -3.969 0.312 1.00 97.69 185 SER A CA 1
ATOM 1405 C C . SER A 1 185 ? -16.858 -5.424 0.567 1.00 97.69 185 SER A C 1
ATOM 1407 O O . SER A 1 185 ? -16.960 -5.864 1.712 1.00 97.69 185 SER A O 1
ATOM 1409 N N . SER A 1 186 ? -17.071 -6.190 -0.506 1.00 96.06 186 SER A N 1
ATOM 1410 C CA . SER A 1 186 ? -17.503 -7.585 -0.440 1.00 96.06 186 SER A CA 1
ATOM 1411 C C . SER A 1 186 ? -16.355 -8.601 -0.395 1.00 96.06 186 SER A C 1
ATOM 1413 O O . SER A 1 186 ? -16.612 -9.794 -0.198 1.00 96.06 186 SER A O 1
ATOM 1415 N N . THR A 1 187 ? -15.108 -8.154 -0.559 1.00 97.81 187 THR A N 1
ATOM 1416 C CA . THR A 1 187 ? -13.927 -9.024 -0.527 1.00 97.81 187 THR A CA 1
ATOM 1417 C C . THR A 1 187 ? -13.656 -9.524 0.892 1.00 97.81 187 THR A C 1
ATOM 1419 O O . THR A 1 187 ? -13.940 -8.841 1.878 1.00 97.81 187 THR A O 1
ATOM 1422 N N . GLU A 1 188 ? -13.115 -10.737 1.009 1.00 97.81 188 GLU A N 1
ATOM 1423 C CA . GLU A 1 188 ? -12.881 -11.374 2.311 1.00 97.81 188 GLU A CA 1
ATOM 1424 C C . GLU A 1 188 ? -11.926 -10.578 3.224 1.00 97.81 188 GLU A C 1
ATOM 1426 O O . GLU A 1 188 ? -12.284 -10.390 4.390 1.00 97.81 188 GLU A O 1
ATOM 1431 N N . PRO A 1 189 ? -10.783 -10.028 2.747 1.00 97.81 189 PRO A N 1
ATOM 1432 C CA . PRO A 1 189 ? -9.906 -9.219 3.598 1.00 97.81 189 PRO A CA 1
ATOM 1433 C C . PRO A 1 189 ? -10.609 -7.982 4.170 1.00 97.81 189 PRO A C 1
ATOM 1435 O O . PRO A 1 189 ? -10.455 -7.674 5.352 1.00 97.81 189 PRO A O 1
ATOM 1438 N N . ILE A 1 190 ? -11.426 -7.301 3.358 1.00 98.56 190 ILE A N 1
ATOM 1439 C CA . ILE A 1 190 ? -12.132 -6.081 3.766 1.00 98.56 190 ILE A CA 1
ATOM 1440 C C . ILE A 1 190 ? -13.264 -6.406 4.741 1.00 98.56 190 ILE A C 1
ATOM 1442 O O . ILE A 1 190 ? -13.318 -5.815 5.818 1.00 98.56 190 ILE A O 1
ATOM 1446 N N . LYS A 1 191 ? -14.115 -7.396 4.436 1.00 98.56 191 LYS A N 1
ATOM 1447 C CA . LYS A 1 191 ? -15.154 -7.870 5.369 1.00 98.56 191 LYS A CA 1
ATOM 1448 C C . LYS A 1 191 ? -14.565 -8.254 6.719 1.00 98.56 191 LYS A C 1
ATOM 1450 O O . LYS A 1 191 ? -15.118 -7.908 7.760 1.00 98.56 191 LYS A O 1
ATOM 1455 N N . TYR A 1 192 ? -13.450 -8.979 6.697 1.00 98.31 192 TYR A N 1
ATOM 1456 C CA . TYR A 1 192 ? -12.763 -9.395 7.905 1.00 98.31 192 TYR A CA 1
ATOM 1457 C C . TYR A 1 192 ? -12.247 -8.192 8.699 1.00 98.31 192 TYR A C 1
ATOM 1459 O O . TYR A 1 192 ? -12.540 -8.099 9.889 1.00 98.31 192 TYR A O 1
ATOM 1467 N N . ALA A 1 193 ? -11.561 -7.244 8.051 1.00 98.50 193 ALA A N 1
ATOM 1468 C CA . ALA A 1 193 ? -11.054 -6.037 8.701 1.00 98.50 193 ALA A CA 1
ATOM 1469 C C . ALA A 1 193 ? -12.166 -5.215 9.362 1.00 98.50 193 ALA A C 1
ATOM 1471 O O . ALA A 1 193 ? -12.041 -4.854 10.533 1.00 98.50 193 ALA A O 1
ATOM 1472 N N . LEU A 1 194 ? -13.274 -4.977 8.654 1.00 98.69 194 LEU A N 1
ATOM 1473 C CA . LEU A 1 194 ? -14.439 -4.267 9.190 1.00 98.69 194 LEU A CA 1
ATOM 1474 C C . LEU A 1 194 ? -15.064 -5.017 10.374 1.00 98.69 194 LEU A C 1
ATOM 1476 O O . LEU A 1 194 ? -15.371 -4.419 11.403 1.00 98.69 194 LEU A O 1
ATOM 1480 N N . LYS A 1 195 ? -15.179 -6.348 10.276 1.00 98.44 195 LYS A N 1
ATOM 1481 C CA . LYS A 1 195 ? -15.727 -7.196 11.341 1.00 98.44 195 LYS A CA 1
ATOM 1482 C C . LYS A 1 195 ? -14.881 -7.159 12.614 1.00 98.44 195 LYS A C 1
ATOM 1484 O O . LYS A 1 195 ? -15.437 -6.963 13.690 1.00 98.44 195 LYS A O 1
ATOM 1489 N N . VAL A 1 196 ? -13.567 -7.381 12.519 1.00 97.75 196 VAL A N 1
ATOM 1490 C CA . VAL A 1 196 ? -12.702 -7.476 13.715 1.00 97.75 196 VAL A CA 1
ATOM 1491 C C . VAL A 1 196 ? -12.512 -6.130 14.404 1.00 97.75 196 VAL A C 1
ATOM 1493 O O . VAL A 1 196 ? -12.344 -6.085 15.618 1.00 97.75 196 VAL A O 1
ATOM 1496 N N . THR A 1 197 ? -12.595 -5.036 13.647 1.00 97.88 197 THR A N 1
ATOM 1497 C CA . THR A 1 197 ? -12.526 -3.671 14.189 1.00 97.88 197 THR A CA 1
ATOM 1498 C C . THR A 1 197 ? -13.888 -3.111 14.599 1.00 97.88 197 THR A C 1
ATOM 1500 O O . THR A 1 197 ? -13.925 -2.094 15.280 1.00 97.88 197 THR A O 1
ATOM 1503 N N . GLN A 1 198 ? -14.994 -3.773 14.233 1.00 98.19 198 GLN A N 1
ATOM 1504 C CA . GLN A 1 198 ? -16.371 -3.310 14.454 1.00 98.19 198 GLN A CA 1
ATOM 1505 C C . GLN A 1 198 ? -16.644 -1.939 13.817 1.00 98.19 198 GLN A C 1
ATOM 1507 O O . GLN A 1 198 ? -17.245 -1.057 14.425 1.00 98.19 198 GLN A O 1
ATOM 1512 N N . THR A 1 199 ? -16.188 -1.770 12.578 1.00 98.62 199 THR A N 1
ATOM 1513 C CA . THR A 1 199 ? -16.286 -0.513 11.827 1.00 98.62 199 THR A CA 1
ATOM 1514 C C . THR A 1 199 ? -17.005 -0.697 10.493 1.00 98.62 199 THR A C 1
ATOM 1516 O O . THR A 1 199 ? -17.366 -1.806 10.092 1.00 98.62 199 THR A O 1
ATOM 1519 N N . THR A 1 200 ? -17.229 0.419 9.810 1.00 98.69 200 THR A N 1
ATOM 1520 C CA . THR A 1 200 ? -17.956 0.530 8.545 1.00 98.69 200 THR A CA 1
ATOM 1521 C C . THR A 1 200 ? -17.030 0.842 7.366 1.00 98.69 200 THR A C 1
ATOM 1523 O O . THR A 1 200 ? -15.848 1.159 7.535 1.00 98.69 200 THR A O 1
ATOM 1526 N N . ILE A 1 201 ? -17.560 0.776 6.139 1.00 98.62 201 ILE A N 1
ATOM 1527 C CA . ILE A 1 201 ? -16.793 1.166 4.949 1.00 98.62 201 ILE A CA 1
ATOM 1528 C C . ILE A 1 201 ? -16.469 2.670 4.960 1.00 98.62 201 ILE A C 1
ATOM 1530 O O . ILE A 1 201 ? -15.439 3.082 4.431 1.00 98.62 201 ILE A O 1
ATOM 1534 N N . GLU A 1 202 ? -17.291 3.485 5.622 1.00 98.56 202 GLU A N 1
ATOM 1535 C CA . GLU A 1 202 ? -17.070 4.913 5.838 1.00 98.56 202 GLU A CA 1
ATOM 1536 C C . GLU A 1 202 ? -15.873 5.171 6.763 1.00 98.56 202 GLU A C 1
ATOM 1538 O O . GLU A 1 202 ? -15.076 6.073 6.500 1.00 98.56 202 GLU A O 1
ATOM 1543 N N . ASP A 1 203 ? -15.686 4.350 7.799 1.00 98.69 203 ASP A N 1
ATOM 1544 C CA . ASP A 1 203 ? -14.499 4.420 8.661 1.00 98.69 203 ASP A CA 1
ATOM 1545 C C . ASP A 1 203 ? -13.235 4.057 7.876 1.00 98.69 203 ASP A C 1
ATOM 1547 O O . ASP A 1 203 ? -12.216 4.747 7.958 1.00 98.69 203 ASP A O 1
ATOM 1551 N N . LEU A 1 204 ? -13.314 3.013 7.043 1.00 98.81 204 LEU A N 1
ATOM 1552 C CA . LEU A 1 204 ? -12.224 2.627 6.147 1.00 98.81 204 LEU A CA 1
ATOM 1553 C C . LEU A 1 204 ? -11.902 3.741 5.150 1.00 98.81 204 LEU A C 1
ATOM 1555 O O . LEU A 1 204 ? -10.727 4.062 4.938 1.00 98.81 204 LEU A O 1
ATOM 1559 N N . LYS A 1 205 ? -12.928 4.394 4.596 1.00 98.69 205 LYS A N 1
ATOM 1560 C CA . LYS A 1 205 ? -12.764 5.577 3.750 1.00 98.69 205 LYS A CA 1
ATOM 1561 C C . LYS A 1 205 ? -12.034 6.689 4.496 1.00 98.69 205 LYS A C 1
ATOM 1563 O O . LYS A 1 205 ? -11.054 7.222 3.979 1.00 98.69 205 LYS A O 1
ATOM 1568 N N . ALA A 1 206 ? -12.464 7.018 5.713 1.00 98.31 206 ALA A N 1
ATOM 1569 C CA . ALA A 1 206 ? -11.832 8.048 6.532 1.00 98.31 206 ALA A CA 1
ATOM 1570 C C . ALA A 1 206 ? -10.368 7.708 6.865 1.00 98.31 206 ALA A C 1
ATOM 1572 O O . ALA A 1 206 ? -9.511 8.593 6.886 1.00 98.31 206 ALA A O 1
ATOM 1573 N N . ASN A 1 207 ? -10.057 6.427 7.064 1.00 98.62 207 ASN A N 1
ATOM 1574 C CA . ASN A 1 207 ? -8.705 5.958 7.348 1.00 98.62 207 ASN A CA 1
ATOM 1575 C C . ASN A 1 207 ? -7.751 6.111 6.173 1.00 98.62 207 ASN A C 1
ATOM 1577 O O . ASN A 1 207 ? -6.625 6.569 6.360 1.00 98.62 207 ASN A O 1
ATOM 1581 N N . TRP A 1 208 ? -8.193 5.742 4.975 1.00 98.56 208 TRP A N 1
ATOM 1582 C CA . TRP A 1 208 ? -7.335 5.693 3.792 1.00 98.56 208 TRP A CA 1
ATOM 1583 C C . TRP A 1 208 ? -7.347 6.977 2.964 1.00 98.56 208 TRP A C 1
ATOM 1585 O O . TRP A 1 208 ? -6.329 7.332 2.373 1.00 98.56 208 TRP A O 1
ATOM 1595 N N . PHE A 1 209 ? -8.467 7.694 2.947 1.00 97.44 209 PHE A N 1
ATOM 1596 C CA . PHE A 1 209 ? -8.684 8.883 2.118 1.00 97.44 209 PHE A CA 1
ATOM 1597 C C . PHE A 1 209 ? -8.896 10.162 2.946 1.00 97.44 209 PHE A C 1
ATOM 1599 O O . PHE A 1 209 ? -9.211 11.213 2.391 1.00 97.44 209 PHE A O 1
ATOM 1606 N N . GLY A 1 210 ? -8.723 10.086 4.271 1.00 95.44 210 GLY A N 1
ATOM 1607 C CA . GLY A 1 210 ? -8.744 11.238 5.172 1.00 95.44 210 GLY A CA 1
ATOM 1608 C C . GLY A 1 210 ? -7.489 12.116 5.081 1.00 95.44 210 GLY A C 1
ATOM 1609 O O . GLY A 1 210 ? -6.749 12.099 4.101 1.00 95.44 210 GLY A O 1
ATOM 1610 N N . ALA A 1 211 ? -7.225 12.887 6.137 1.00 92.94 211 ALA A N 1
ATOM 1611 C CA . ALA A 1 211 ? -6.183 13.922 6.168 1.00 92.94 211 ALA A CA 1
ATOM 1612 C C . ALA A 1 211 ? -4.751 13.437 5.855 1.00 92.94 211 ALA A C 1
ATOM 1614 O O . ALA A 1 211 ? -3.920 14.224 5.410 1.00 92.94 211 ALA A O 1
ATOM 1615 N N . GLY A 1 212 ? -4.448 12.167 6.110 1.00 93.06 212 GLY A N 1
ATOM 1616 C CA . GLY A 1 212 ? -3.147 11.554 5.868 1.00 93.06 212 GLY A CA 1
ATOM 1617 C C . GLY A 1 212 ? -2.934 11.110 4.423 1.00 93.06 212 GLY A C 1
ATOM 1618 O O . GLY A 1 212 ? -1.784 10.894 4.037 1.00 93.06 212 GLY A O 1
ATOM 1619 N N . LEU A 1 213 ? -4.000 11.038 3.615 1.00 95.94 213 LEU A N 1
ATOM 1620 C CA . LEU A 1 213 ? -3.947 10.637 2.205 1.00 95.94 213 LEU A CA 1
ATOM 1621 C C . LEU A 1 213 ? -3.253 9.277 2.015 1.00 95.94 213 LEU A C 1
ATOM 1623 O O . LEU A 1 213 ? -2.436 9.092 1.114 1.00 95.94 213 LEU A O 1
ATOM 1627 N N . GLY A 1 214 ? -3.550 8.324 2.901 1.00 97.62 214 GLY A N 1
ATOM 1628 C CA . GLY A 1 214 ? -2.877 7.031 2.971 1.00 97.62 214 GLY A CA 1
ATOM 1629 C C . GLY A 1 214 ? -2.952 6.231 1.675 1.00 97.62 214 GLY A C 1
ATOM 1630 O O . GLY A 1 214 ? -1.962 5.611 1.304 1.00 97.62 214 GLY A O 1
ATOM 1631 N N . PHE A 1 215 ? -4.073 6.266 0.949 1.00 98.44 215 PHE A N 1
ATOM 1632 C CA . PHE A 1 215 ? -4.197 5.548 -0.323 1.00 98.44 215 PHE A CA 1
ATOM 1633 C C . PHE A 1 215 ? -3.268 6.136 -1.388 1.00 98.44 215 PHE A C 1
ATOM 1635 O O . PHE A 1 215 ? -2.518 5.400 -2.029 1.00 98.44 215 PHE A O 1
ATOM 1642 N N . GLU A 1 216 ? -3.282 7.462 -1.540 1.00 96.50 216 GLU A N 1
ATOM 1643 C CA . GLU A 1 216 ? -2.411 8.179 -2.474 1.00 96.50 216 GLU A CA 1
ATOM 1644 C C . GLU A 1 216 ? -0.944 7.916 -2.133 1.00 96.50 216 GLU A C 1
ATOM 1646 O O . GLU A 1 216 ? -0.171 7.488 -2.981 1.00 96.50 216 GLU A O 1
ATOM 1651 N N . HIS A 1 217 ? -0.573 8.059 -0.861 1.00 96.75 217 HIS A N 1
ATOM 1652 C CA . HIS A 1 217 ? 0.800 7.859 -0.431 1.00 96.75 217 HIS A CA 1
ATOM 1653 C C . HIS A 1 217 ? 1.250 6.398 -0.567 1.00 96.75 217 HIS A C 1
ATOM 1655 O O . HIS A 1 217 ? 2.281 6.118 -1.164 1.00 96.75 217 HIS A O 1
ATOM 1661 N N . VAL A 1 218 ? 0.513 5.438 -0.013 1.00 98.19 218 VAL A N 1
ATOM 1662 C CA . VAL A 1 218 ? 0.962 4.040 0.090 1.00 98.19 218 VAL A CA 1
ATOM 1663 C C . VAL A 1 218 ? 0.745 3.277 -1.213 1.00 98.19 218 VAL A C 1
ATOM 1665 O O . VAL A 1 218 ? 1.649 2.570 -1.652 1.00 98.19 218 VAL A O 1
ATOM 1668 N N . ILE A 1 219 ? -0.428 3.413 -1.836 1.00 98.38 219 ILE A N 1
ATOM 1669 C CA . ILE A 1 219 ? -0.844 2.573 -2.966 1.00 98.38 219 ILE A CA 1
ATOM 1670 C C . ILE A 1 219 ? -0.561 3.260 -4.304 1.00 98.38 219 ILE A C 1
ATOM 1672 O O . ILE A 1 219 ? 0.103 2.672 -5.157 1.00 98.38 219 ILE A O 1
ATOM 1676 N N . ALA A 1 220 ? -1.029 4.499 -4.495 1.00 97.00 220 ALA A N 1
ATOM 1677 C CA . ALA A 1 220 ? -0.853 5.200 -5.769 1.00 97.00 220 ALA A CA 1
ATOM 1678 C C . ALA A 1 220 ? 0.591 5.687 -5.982 1.00 97.00 220 ALA A C 1
ATOM 1680 O O . ALA A 1 220 ? 1.099 5.586 -7.098 1.00 97.00 220 ALA A O 1
ATOM 1681 N N . GLY A 1 221 ? 1.246 6.149 -4.917 1.00 94.50 221 GLY A N 1
ATOM 1682 C CA . GLY A 1 221 ? 2.527 6.847 -4.949 1.00 94.50 221 GLY A CA 1
ATOM 1683 C C . GLY A 1 221 ? 2.365 8.351 -5.184 1.00 94.50 221 GLY A C 1
ATOM 1684 O O . GLY A 1 221 ? 1.492 8.784 -5.931 1.00 94.50 221 GLY A O 1
ATOM 1685 N N . GLU A 1 222 ? 3.240 9.150 -4.570 1.00 92.50 222 GLU A N 1
ATOM 1686 C CA . GLU A 1 222 ? 3.304 10.602 -4.776 1.00 92.50 222 GLU A CA 1
ATOM 1687 C C . GLU A 1 222 ? 4.758 11.084 -4.939 1.00 92.50 222 GLU A C 1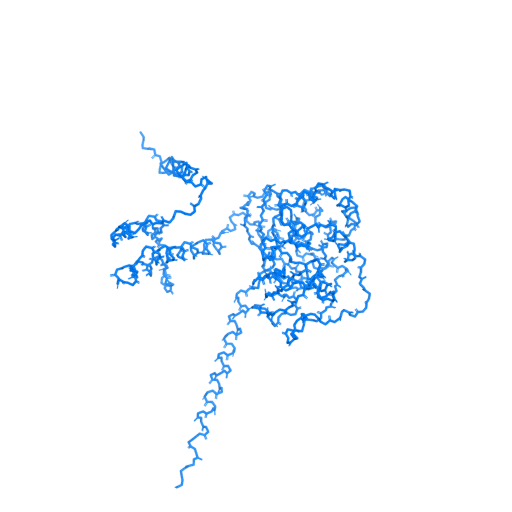
ATOM 1689 O O . GLU A 1 222 ? 5.733 10.419 -4.584 1.00 92.50 222 GLU A O 1
ATOM 1694 N N . LEU A 1 223 ? 4.916 12.286 -5.472 1.00 92.19 223 LEU A N 1
ATOM 1695 C CA . LEU A 1 223 ? 6.169 12.982 -5.691 1.00 92.19 223 LEU A CA 1
ATOM 1696 C C . LEU A 1 223 ? 6.274 14.159 -4.733 1.00 92.19 223 LEU A C 1
ATOM 1698 O O . LEU A 1 223 ? 5.389 15.014 -4.641 1.00 92.19 223 LEU A O 1
ATOM 1702 N N . LYS A 1 224 ? 7.424 14.247 -4.069 1.00 87.69 224 LYS A N 1
ATOM 1703 C CA . LYS A 1 224 ? 7.832 15.399 -3.269 1.00 87.69 224 LYS A CA 1
ATOM 1704 C C . LYS A 1 224 ? 9.088 16.002 -3.891 1.00 87.69 224 LYS A C 1
ATOM 1706 O O . LYS A 1 224 ? 10.210 15.619 -3.557 1.00 87.69 224 LYS A O 1
ATOM 1711 N N . GLY A 1 225 ? 8.891 16.935 -4.820 1.00 86.31 225 GLY A N 1
ATOM 1712 C CA . GLY A 1 225 ? 9.974 17.464 -5.651 1.00 86.31 225 GLY A CA 1
ATOM 1713 C C . GLY A 1 225 ? 10.546 16.363 -6.546 1.00 86.31 225 GLY A C 1
ATOM 1714 O O . GLY A 1 225 ? 9.799 15.680 -7.233 1.00 86.31 225 GLY A O 1
ATOM 1715 N N . SER A 1 226 ? 11.859 16.149 -6.496 1.00 88.25 226 SER A N 1
ATOM 1716 C CA . SER A 1 226 ? 12.557 15.095 -7.251 1.00 88.25 226 SER A CA 1
ATOM 1717 C C . SER A 1 226 ? 12.610 13.739 -6.532 1.00 88.25 226 SER A C 1
ATOM 1719 O O . SER A 1 226 ? 13.403 12.868 -6.892 1.00 88.25 226 SER A O 1
ATOM 1721 N N . SER A 1 227 ? 11.817 13.553 -5.473 1.00 91.06 227 SER A N 1
ATOM 1722 C CA . SER A 1 227 ? 11.804 12.325 -4.674 1.00 91.06 227 SER A CA 1
ATOM 1723 C C . SER A 1 227 ? 10.451 11.636 -4.726 1.00 91.06 227 SER A C 1
ATOM 1725 O O . SER A 1 227 ? 9.415 12.285 -4.592 1.00 91.06 227 SER A O 1
ATOM 1727 N N . VAL A 1 228 ? 10.472 10.310 -4.837 1.00 93.94 228 VAL A N 1
ATOM 1728 C CA . VAL A 1 228 ? 9.274 9.481 -4.674 1.00 93.94 228 VAL A CA 1
ATOM 1729 C C . VAL A 1 228 ? 8.962 9.360 -3.182 1.00 93.94 228 VAL A C 1
ATOM 1731 O O . VAL A 1 228 ? 9.769 8.848 -2.400 1.00 93.94 228 VAL A O 1
ATOM 1734 N N . SER A 1 229 ? 7.790 9.847 -2.789 1.00 88.44 229 SER A N 1
ATOM 1735 C CA . SER A 1 229 ? 7.234 9.784 -1.440 1.00 88.44 229 SER A CA 1
ATOM 1736 C C . SER A 1 229 ? 6.121 8.732 -1.430 1.00 88.44 229 SER A C 1
ATOM 1738 O O . SER A 1 229 ? 5.250 8.729 -2.292 1.00 88.44 229 SER A O 1
ATOM 1740 N N . GLY A 1 230 ? 6.174 7.785 -0.492 1.00 92.75 230 GLY A N 1
ATOM 1741 C CA . GLY A 1 230 ? 5.250 6.650 -0.513 1.00 92.75 230 GLY A CA 1
ATOM 1742 C C . GLY A 1 230 ? 5.570 5.650 -1.633 1.00 92.75 230 GLY A C 1
ATOM 1743 O O . GLY A 1 230 ? 6.746 5.358 -1.838 1.00 92.75 230 GLY A O 1
ATOM 1744 N N . TYR A 1 231 ? 4.578 5.141 -2.365 1.00 96.62 231 TYR A N 1
ATOM 1745 C CA . TYR A 1 231 ? 4.745 4.127 -3.415 1.00 96.62 231 TYR A CA 1
ATOM 1746 C C . TYR A 1 231 ? 5.261 2.795 -2.842 1.00 96.62 231 TYR A C 1
ATOM 1748 O O . TYR A 1 231 ? 6.415 2.401 -3.019 1.00 96.62 231 TYR A O 1
ATOM 1756 N N . HIS A 1 232 ? 4.367 2.103 -2.140 1.00 97.69 232 HIS A N 1
ATOM 1757 C CA . HIS A 1 232 ? 4.625 0.866 -1.401 1.00 97.69 232 HIS A CA 1
ATOM 1758 C C . HIS A 1 232 ? 3.730 -0.300 -1.858 1.00 97.69 232 HIS A C 1
ATOM 1760 O O . HIS A 1 232 ? 3.628 -1.313 -1.168 1.00 97.69 232 HIS A O 1
ATOM 1766 N N . PHE A 1 233 ? 3.099 -0.182 -3.031 1.00 98.12 233 PHE A N 1
ATOM 1767 C CA . PHE A 1 233 ? 2.348 -1.268 -3.655 1.00 98.12 233 PHE A CA 1
ATOM 1768 C C . PHE A 1 233 ? 3.128 -1.881 -4.823 1.00 98.12 233 PHE A C 1
ATOM 1770 O O . PHE A 1 233 ? 3.395 -1.219 -5.827 1.00 98.12 233 PHE A O 1
ATOM 1777 N N . TRP A 1 234 ? 3.478 -3.164 -4.699 1.00 98.12 234 TRP A N 1
ATOM 1778 C CA . TRP A 1 234 ? 4.343 -3.863 -5.655 1.00 98.12 234 TRP A CA 1
ATOM 1779 C C . TRP A 1 234 ? 3.767 -3.887 -7.076 1.00 98.12 234 TRP A C 1
ATOM 1781 O O . TRP A 1 234 ? 4.510 -3.738 -8.041 1.00 98.12 234 TRP A O 1
ATOM 1791 N N . TYR A 1 235 ? 2.446 -4.038 -7.229 1.00 98.25 235 TYR A N 1
ATOM 1792 C CA . TYR A 1 235 ? 1.851 -4.171 -8.558 1.00 98.25 235 TYR A CA 1
ATOM 1793 C C . TYR A 1 235 ? 1.829 -2.842 -9.317 1.00 98.25 235 TYR A C 1
ATOM 1795 O O . TYR A 1 235 ? 1.952 -2.823 -10.541 1.00 98.25 235 TYR A O 1
ATOM 1803 N N . ARG A 1 236 ? 1.748 -1.714 -8.596 1.00 97.69 236 ARG A N 1
ATOM 1804 C CA . ARG A 1 236 ? 1.962 -0.391 -9.192 1.00 97.69 236 ARG A CA 1
ATOM 1805 C C . ARG A 1 236 ? 3.356 -0.324 -9.822 1.00 97.69 236 ARG A C 1
ATOM 1807 O O . ARG A 1 236 ? 3.470 0.064 -10.981 1.00 97.69 236 ARG A O 1
ATOM 1814 N N . PHE A 1 237 ? 4.372 -0.805 -9.099 1.00 97.31 237 PHE A N 1
ATOM 1815 C CA . PHE A 1 237 ? 5.753 -0.868 -9.585 1.00 97.31 237 PHE A CA 1
ATOM 1816 C C . PHE A 1 237 ? 5.886 -1.796 -10.786 1.00 97.31 237 PHE A C 1
ATOM 1818 O O . PHE A 1 237 ? 6.400 -1.385 -11.824 1.00 97.31 237 PHE A O 1
ATOM 1825 N N . TYR A 1 238 ? 5.343 -3.013 -10.672 1.00 97.44 238 TYR A N 1
ATOM 1826 C CA . TYR A 1 238 ? 5.289 -3.983 -11.760 1.00 97.44 238 TYR A CA 1
ATOM 1827 C C . TYR A 1 238 ? 4.722 -3.346 -13.034 1.00 97.44 238 TYR A C 1
ATOM 1829 O O . TYR A 1 238 ? 5.325 -3.437 -14.101 1.00 97.44 238 TYR A O 1
ATOM 1837 N N . ARG A 1 239 ? 3.575 -2.669 -12.943 1.00 96.19 239 ARG A N 1
ATOM 1838 C CA . ARG A 1 239 ? 2.933 -2.061 -14.109 1.00 96.19 239 ARG A CA 1
ATOM 1839 C C . ARG A 1 239 ? 3.763 -0.914 -14.680 1.00 96.19 239 ARG A C 1
ATOM 1841 O O . ARG A 1 239 ? 3.939 -0.836 -15.895 1.00 96.19 239 ARG A O 1
ATOM 1848 N N . ASP A 1 240 ? 4.265 -0.038 -13.816 1.00 95.12 240 ASP A N 1
ATOM 1849 C CA . ASP A 1 240 ? 5.041 1.128 -14.227 1.00 95.12 240 ASP A CA 1
ATOM 1850 C C . ASP A 1 240 ? 6.356 0.726 -14.906 1.00 95.12 240 ASP A C 1
ATOM 1852 O O . ASP A 1 240 ? 6.720 1.345 -15.904 1.00 95.12 240 ASP A O 1
ATOM 1856 N N . GLU A 1 241 ? 7.030 -0.348 -14.485 1.00 93.56 241 GLU A N 1
ATOM 1857 C CA . GLU A 1 241 ? 8.243 -0.795 -15.184 1.00 93.56 241 GLU A CA 1
ATOM 1858 C C . GLU A 1 241 ? 7.962 -1.368 -16.585 1.00 93.56 241 GLU A C 1
ATOM 1860 O O . GLU A 1 241 ? 8.743 -1.126 -17.507 1.00 93.56 241 GLU A O 1
ATOM 1865 N N . ARG A 1 242 ? 6.803 -2.008 -16.821 1.00 93.12 242 ARG A N 1
ATOM 1866 C CA . ARG A 1 242 ? 6.411 -2.471 -18.178 1.00 93.12 242 ARG A CA 1
ATOM 1867 C C . ARG A 1 242 ? 6.121 -1.308 -19.113 1.00 93.12 242 ARG A C 1
ATOM 1869 O O . ARG A 1 242 ? 6.386 -1.386 -20.309 1.00 93.12 242 ARG A O 1
ATOM 1876 N N . MET A 1 243 ? 5.600 -0.219 -18.562 1.00 92.06 243 MET A N 1
ATOM 1877 C CA . MET A 1 243 ? 5.368 1.022 -19.297 1.00 92.06 243 MET A CA 1
ATOM 1878 C C . MET A 1 243 ? 6.628 1.890 -19.407 1.00 92.06 243 MET A C 1
ATOM 1880 O O . MET A 1 243 ? 6.558 2.971 -19.984 1.00 92.06 243 MET A O 1
ATOM 1884 N N . LYS A 1 244 ? 7.773 1.445 -18.861 1.00 91.19 244 LYS A N 1
ATOM 1885 C CA . LYS A 1 244 ? 9.021 2.224 -18.764 1.00 91.19 244 LYS A CA 1
ATOM 1886 C C . LYS A 1 244 ? 8.877 3.524 -17.954 1.00 91.19 244 LYS A C 1
ATOM 1888 O O . LYS A 1 244 ? 9.690 4.431 -18.098 1.00 91.19 244 LYS A O 1
ATOM 1893 N N . ALA A 1 245 ? 7.865 3.586 -17.092 1.00 91.81 245 ALA A N 1
ATOM 1894 C CA . ALA A 1 245 ? 7.607 4.664 -16.144 1.00 91.81 245 ALA A CA 1
ATOM 1895 C C . ALA A 1 245 ? 8.306 4.427 -14.796 1.00 91.81 245 ALA A C 1
ATOM 1897 O O . ALA A 1 245 ? 8.517 5.368 -14.045 1.00 91.81 245 ALA A O 1
ATOM 1898 N N . ALA A 1 246 ? 8.695 3.193 -14.467 1.00 93.31 246 ALA A N 1
ATOM 1899 C CA . ALA A 1 246 ? 9.546 2.895 -13.318 1.00 93.31 246 ALA A CA 1
ATOM 1900 C C . ALA A 1 246 ? 10.798 2.136 -13.757 1.00 93.31 246 ALA A C 1
ATOM 1902 O O . ALA A 1 246 ? 10.768 1.357 -14.709 1.00 93.31 246 ALA A O 1
ATOM 1903 N N . LYS A 1 247 ? 11.909 2.375 -13.061 1.00 93.81 247 LYS A N 1
ATOM 1904 C CA . LYS A 1 247 ? 13.185 1.718 -13.330 1.00 93.81 247 LYS A CA 1
ATOM 1905 C C . LYS A 1 247 ? 13.820 1.254 -12.031 1.00 93.81 247 LYS A C 1
ATOM 1907 O O . LYS A 1 247 ? 14.230 2.070 -11.202 1.00 93.81 247 LYS A O 1
ATOM 1912 N N . TYR A 1 248 ? 13.954 -0.058 -11.891 1.00 93.88 248 TYR A N 1
ATOM 1913 C CA . TYR A 1 248 ? 14.716 -0.669 -10.809 1.00 93.88 248 TYR A CA 1
ATOM 1914 C C . TYR A 1 248 ? 16.201 -0.284 -10.900 1.00 93.88 248 TYR A C 1
ATOM 1916 O O . TYR A 1 248 ? 16.789 -0.279 -11.986 1.00 93.88 248 TYR A O 1
ATOM 1924 N N . LEU A 1 249 ? 16.803 0.068 -9.758 1.00 92.31 249 LEU A N 1
ATOM 1925 C CA . LEU A 1 249 ? 18.214 0.457 -9.684 1.00 92.31 249 LEU A CA 1
ATOM 1926 C C . LEU A 1 249 ? 19.053 -0.542 -8.893 1.00 92.31 249 LEU A C 1
ATOM 1928 O O . LEU A 1 249 ? 20.090 -0.977 -9.386 1.00 92.31 249 LEU A O 1
ATOM 1932 N N . LYS A 1 250 ? 18.644 -0.837 -7.657 1.00 90.81 250 LYS A N 1
ATOM 1933 C CA . LYS A 1 250 ? 19.324 -1.796 -6.780 1.00 90.81 250 LYS A CA 1
ATOM 1934 C C . LYS A 1 250 ? 18.460 -2.186 -5.592 1.00 90.81 250 LYS A C 1
ATOM 1936 O O . LYS A 1 250 ? 17.748 -1.332 -5.047 1.00 90.81 250 LYS A O 1
ATOM 1941 N N . THR A 1 251 ? 18.613 -3.422 -5.147 1.00 88.06 251 THR A N 1
ATOM 1942 C CA . THR A 1 251 ? 18.214 -3.869 -3.815 1.00 88.06 251 THR A CA 1
ATOM 1943 C C . THR A 1 251 ? 19.188 -3.323 -2.773 1.00 88.06 251 THR A C 1
ATOM 1945 O O . THR A 1 251 ? 20.370 -3.104 -3.040 1.00 88.06 251 THR A O 1
ATOM 1948 N N . LEU A 1 252 ? 18.663 -2.994 -1.598 1.00 82.44 252 LEU A N 1
ATOM 1949 C CA . LEU A 1 252 ? 19.427 -2.495 -0.457 1.00 82.44 252 LEU A CA 1
ATOM 1950 C C . LEU A 1 252 ? 19.360 -3.457 0.728 1.00 82.44 252 LEU A C 1
ATOM 1952 O O . LEU A 1 252 ? 20.339 -3.568 1.456 1.00 82.44 252 LEU A O 1
ATOM 1956 N N . GLU A 1 253 ? 18.208 -4.093 0.946 1.00 78.81 253 GLU A N 1
ATOM 1957 C CA . GLU A 1 253 ? 17.949 -5.031 2.042 1.00 78.81 253 GLU A CA 1
ATOM 1958 C C . GLU A 1 253 ? 16.980 -6.116 1.547 1.00 78.81 253 GLU A C 1
ATOM 1960 O O . GLU A 1 253 ? 16.088 -5.812 0.752 1.00 78.81 253 GLU A O 1
ATOM 1965 N N . GLY A 1 254 ? 17.124 -7.348 2.051 1.00 66.81 254 GLY A N 1
ATOM 1966 C CA . GLY A 1 254 ? 16.184 -8.443 1.777 1.00 66.81 254 GLY A CA 1
ATOM 1967 C C . GLY A 1 254 ? 16.314 -9.101 0.400 1.00 66.81 254 GLY A C 1
ATOM 1968 O O . GLY A 1 254 ? 15.356 -9.722 -0.035 1.00 66.81 254 GLY A O 1
ATOM 1969 N N . GLY A 1 255 ? 17.466 -8.997 -0.276 1.00 63.00 255 GLY A N 1
ATOM 1970 C CA . GLY A 1 255 ? 17.647 -9.505 -1.651 1.00 63.00 255 GLY A CA 1
ATOM 1971 C C . GLY A 1 255 ? 17.516 -11.022 -1.835 1.00 63.00 255 GLY A C 1
ATOM 1972 O O . GLY A 1 255 ? 17.430 -11.509 -2.959 1.00 63.00 255 GLY A O 1
ATOM 1973 N N . ASN A 1 256 ? 17.446 -11.765 -0.732 1.00 67.62 256 ASN A N 1
ATOM 1974 C CA . ASN A 1 256 ? 17.229 -13.208 -0.712 1.00 67.62 256 ASN A CA 1
ATOM 1975 C C . ASN A 1 256 ? 15.788 -13.597 -0.294 1.00 67.62 256 ASN A C 1
ATOM 1977 O O . ASN A 1 256 ? 15.447 -14.781 -0.302 1.00 67.62 256 ASN A O 1
ATOM 1981 N N . ASP A 1 257 ? 14.911 -12.628 0.016 1.00 77.75 257 ASP A N 1
ATOM 1982 C CA . ASP A 1 257 ? 13.474 -12.855 0.229 1.00 77.75 257 ASP A CA 1
ATOM 1983 C C . ASP A 1 257 ? 12.674 -12.400 -1.002 1.00 77.75 257 ASP A C 1
ATOM 1985 O O . ASP A 1 257 ? 12.417 -11.217 -1.222 1.00 77.75 257 ASP A O 1
ATOM 1989 N N . SER A 1 258 ? 12.196 -13.369 -1.787 1.00 83.06 258 SER A N 1
ATOM 1990 C CA . SER A 1 258 ? 11.407 -13.113 -2.998 1.00 83.06 258 SER A CA 1
ATOM 1991 C C . SER A 1 258 ? 10.062 -12.417 -2.748 1.00 83.06 258 SER A C 1
ATOM 1993 O O . SER A 1 258 ? 9.401 -12.008 -3.704 1.00 83.06 258 SER A O 1
ATOM 1995 N N . ASN A 1 259 ? 9.631 -12.308 -1.490 1.00 87.38 259 ASN A N 1
ATOM 1996 C CA . ASN A 1 259 ? 8.345 -11.744 -1.100 1.00 87.38 259 ASN A CA 1
ATOM 1997 C C . ASN A 1 259 ? 8.453 -10.309 -0.566 1.00 87.38 259 ASN A C 1
ATOM 1999 O O . ASN A 1 259 ? 7.423 -9.694 -0.296 1.00 87.38 259 ASN A O 1
ATOM 2003 N N . ILE A 1 260 ? 9.649 -9.730 -0.438 1.00 90.44 260 ILE A N 1
ATOM 2004 C CA . ILE A 1 260 ? 9.817 -8.330 -0.036 1.00 90.44 260 ILE A CA 1
ATOM 2005 C C . ILE A 1 260 ? 10.939 -7.673 -0.825 1.00 90.44 260 ILE A C 1
ATOM 2007 O O . ILE A 1 260 ? 12.055 -8.158 -0.899 1.00 90.44 260 ILE A O 1
ATOM 2011 N N . PHE A 1 261 ? 10.655 -6.496 -1.358 1.00 92.19 261 PHE A N 1
ATOM 2012 C CA . PHE A 1 261 ? 11.680 -5.645 -1.933 1.00 92.19 261 PHE A CA 1
ATOM 2013 C C . PHE A 1 261 ? 11.975 -4.508 -0.969 1.00 92.19 261 PHE A C 1
ATOM 2015 O O . PHE A 1 261 ? 11.045 -3.834 -0.528 1.00 92.19 261 PHE A O 1
ATOM 2022 N N . THR A 1 262 ? 13.247 -4.230 -0.687 1.00 92.44 262 THR A N 1
ATOM 2023 C CA . THR A 1 262 ? 13.678 -2.937 -0.145 1.00 92.44 262 THR A CA 1
ATOM 2024 C C . THR A 1 262 ? 14.880 -2.441 -0.918 1.00 92.44 262 THR A C 1
ATOM 2026 O O . THR A 1 262 ? 15.977 -2.985 -0.829 1.00 92.44 262 THR A O 1
ATOM 2029 N N . GLY A 1 263 ? 14.696 -1.356 -1.661 1.00 92.69 263 GLY A N 1
ATOM 2030 C CA . GLY A 1 263 ? 15.735 -0.862 -2.543 1.00 92.69 263 GLY A CA 1
ATOM 2031 C C . GLY A 1 263 ? 15.496 0.550 -3.036 1.00 92.69 263 GLY A C 1
ATOM 2032 O O . GLY A 1 263 ? 14.830 1.369 -2.394 1.00 92.69 263 GLY A O 1
ATOM 2033 N N . SER A 1 264 ? 16.100 0.840 -4.181 1.00 94.50 264 SER A N 1
ATOM 2034 C CA . SER A 1 264 ? 15.987 2.124 -4.857 1.00 94.50 264 SER A CA 1
ATOM 2035 C C . SER A 1 264 ? 15.495 1.956 -6.283 1.00 94.50 264 SER A C 1
ATOM 2037 O O . SER A 1 264 ? 15.816 0.973 -6.958 1.00 94.50 264 SER A O 1
ATOM 2039 N N . PHE A 1 265 ? 14.727 2.939 -6.731 1.00 94.81 265 PHE A N 1
ATOM 2040 C CA . PHE A 1 265 ? 14.192 2.993 -8.079 1.00 94.81 265 PHE A CA 1
ATOM 2041 C C . PHE A 1 265 ? 13.945 4.432 -8.516 1.00 94.81 265 PHE A C 1
ATOM 2043 O O . PHE A 1 265 ? 13.819 5.344 -7.692 1.00 94.81 265 PHE A O 1
ATOM 2050 N N . ASP A 1 266 ? 13.867 4.605 -9.824 1.00 94.50 266 ASP A N 1
ATOM 2051 C CA . ASP A 1 266 ? 13.465 5.836 -10.485 1.00 94.50 266 ASP A CA 1
ATOM 2052 C C . ASP A 1 266 ? 12.000 5.709 -10.946 1.00 94.50 266 ASP A C 1
ATOM 2054 O O . ASP A 1 266 ? 11.564 4.619 -11.323 1.00 94.50 266 ASP A O 1
ATOM 2058 N N . TRP A 1 267 ? 11.234 6.800 -10.879 1.00 93.88 267 TRP A N 1
ATOM 2059 C CA . TRP A 1 267 ? 9.831 6.866 -11.294 1.00 93.88 267 TRP A CA 1
ATOM 2060 C C . TRP A 1 267 ? 9.543 8.144 -12.088 1.00 93.88 267 TRP A C 1
ATOM 2062 O O . TRP A 1 267 ? 9.831 9.253 -11.633 1.00 93.88 267 TRP A O 1
ATOM 2072 N N . ASP A 1 268 ? 8.948 7.966 -13.260 1.00 92.06 268 ASP A N 1
ATOM 2073 C CA . ASP A 1 268 ? 8.428 8.978 -14.172 1.00 92.06 268 ASP A CA 1
ATOM 2074 C C . ASP A 1 268 ? 6.938 8.674 -14.425 1.00 92.06 268 ASP A C 1
ATOM 2076 O O . ASP A 1 268 ? 6.604 7.971 -15.383 1.00 92.06 268 ASP A O 1
ATOM 2080 N N . PRO A 1 269 ? 6.026 9.138 -13.550 1.00 86.94 269 PRO A N 1
ATOM 2081 C CA . PRO A 1 269 ? 4.601 8.822 -13.663 1.00 86.94 269 PRO A CA 1
ATOM 2082 C C . PRO A 1 269 ? 3.943 9.357 -14.938 1.00 86.94 269 PRO A C 1
ATOM 2084 O O . PRO A 1 269 ? 2.914 8.819 -15.346 1.00 86.94 269 PRO A O 1
ATOM 2087 N N . ASP A 1 270 ? 4.529 10.381 -15.562 1.00 80.56 270 ASP A N 1
ATOM 2088 C CA . ASP A 1 270 ? 3.999 11.015 -16.771 1.00 80.56 270 ASP A CA 1
ATOM 2089 C C . ASP A 1 270 ? 4.530 10.349 -18.053 1.00 80.56 270 ASP A C 1
ATOM 2091 O O . ASP A 1 270 ? 4.039 10.632 -19.147 1.00 80.56 270 ASP A O 1
ATOM 2095 N N . GLY A 1 271 ? 5.546 9.480 -17.944 1.00 70.38 271 GLY A N 1
ATOM 2096 C CA . GLY A 1 271 ? 6.156 8.776 -19.076 1.00 70.38 271 GLY A CA 1
ATOM 2097 C C . GLY A 1 271 ? 6.739 9.708 -20.145 1.00 70.38 271 GLY A C 1
ATOM 2098 O O . GLY A 1 271 ? 6.896 9.305 -21.299 1.00 70.38 271 GLY A O 1
ATOM 2099 N N . ALA A 1 272 ? 7.036 10.962 -19.789 1.00 62.09 272 ALA A N 1
ATOM 2100 C CA . ALA A 1 272 ? 7.446 12.000 -20.732 1.00 62.09 272 ALA A CA 1
ATOM 2101 C C . ALA A 1 272 ? 8.892 11.819 -21.228 1.00 62.09 272 ALA A C 1
ATOM 2103 O O . ALA A 1 272 ? 9.329 12.549 -22.121 1.00 62.09 272 ALA A O 1
ATOM 2104 N N . GLY A 1 273 ? 9.656 10.881 -20.651 1.00 56.03 273 GLY A N 1
ATOM 2105 C CA . GLY A 1 273 ? 10.987 10.508 -21.135 1.00 56.03 273 GLY A CA 1
ATOM 2106 C C . GLY A 1 273 ? 12.035 11.614 -20.986 1.00 56.03 273 GLY A C 1
ATOM 2107 O O . GLY A 1 273 ? 13.143 11.502 -21.514 1.00 56.03 273 GLY A O 1
ATOM 2108 N N . ASN A 1 274 ? 11.728 12.690 -20.259 1.00 51.31 274 ASN A N 1
ATOM 2109 C CA . ASN A 1 274 ? 12.697 13.725 -19.949 1.00 51.31 274 ASN A CA 1
ATOM 2110 C C . ASN A 1 274 ? 13.481 13.312 -18.696 1.00 51.31 274 ASN A C 1
ATOM 2112 O O . ASN A 1 274 ? 13.040 13.431 -17.560 1.00 51.31 274 ASN A O 1
ATOM 2116 N N . GLN A 1 275 ? 14.719 12.875 -18.914 1.00 43.47 275 GLN A N 1
ATOM 2117 C CA . GLN A 1 275 ? 15.712 12.494 -17.895 1.00 43.47 275 GLN A CA 1
ATOM 2118 C C . GLN A 1 275 ? 15.927 13.504 -16.739 1.00 43.47 275 GLN A C 1
ATOM 2120 O O . GLN A 1 275 ? 16.587 13.179 -15.758 1.00 43.47 275 GLN A O 1
ATOM 2125 N N . TYR A 1 276 ? 15.362 14.714 -16.830 1.00 42.62 276 TYR A N 1
ATOM 2126 C CA . TYR A 1 276 ? 15.364 15.747 -15.792 1.00 42.62 276 TYR A CA 1
ATOM 2127 C C . TYR A 1 276 ? 14.148 15.705 -14.840 1.00 42.62 276 TYR A C 1
ATOM 2129 O O . TYR A 1 276 ? 14.139 16.464 -13.872 1.00 42.62 276 TYR A O 1
ATOM 2137 N N . ARG A 1 277 ? 13.129 14.858 -15.081 1.00 57.00 277 ARG A N 1
ATOM 2138 C CA . ARG A 1 277 ? 11.916 14.754 -14.235 1.00 57.00 277 ARG A CA 1
ATOM 2139 C C . ARG A 1 277 ? 11.696 13.403 -13.562 1.00 57.00 277 ARG A C 1
ATOM 2141 O O . ARG A 1 277 ? 10.777 13.294 -12.757 1.00 57.00 277 ARG A O 1
ATOM 2148 N N . SER A 1 278 ? 12.540 12.407 -13.824 1.00 74.94 278 SER A N 1
ATOM 2149 C CA . SER A 1 278 ? 12.461 11.151 -13.082 1.00 74.94 278 SER A CA 1
ATOM 2150 C C . SER A 1 278 ? 12.769 11.409 -11.609 1.00 74.94 278 SER A C 1
ATOM 2152 O O . SER A 1 278 ? 13.863 11.854 -11.251 1.00 74.94 278 SER A O 1
ATOM 2154 N N . ALA A 1 279 ? 11.802 11.126 -10.747 1.00 90.38 279 ALA A N 1
ATOM 2155 C CA . ALA A 1 279 ? 11.983 11.215 -9.314 1.00 90.38 279 ALA A CA 1
ATOM 2156 C C . ALA A 1 279 ? 12.640 9.940 -8.793 1.00 90.38 279 ALA A C 1
ATOM 2158 O O . ALA A 1 279 ? 12.398 8.846 -9.301 1.00 90.38 279 ALA A O 1
ATOM 2159 N N . ARG A 1 280 ? 13.458 10.067 -7.748 1.00 93.50 280 ARG A N 1
ATOM 2160 C CA . ARG A 1 280 ? 14.164 8.925 -7.163 1.00 93.50 280 ARG A CA 1
ATOM 2161 C C . ARG A 1 280 ? 13.570 8.524 -5.827 1.00 93.50 280 ARG A C 1
ATOM 2163 O O . ARG A 1 280 ? 13.442 9.351 -4.921 1.00 93.50 280 ARG A O 1
ATOM 2170 N N . LYS A 1 281 ? 13.320 7.229 -5.650 1.00 94.81 281 LYS A N 1
ATOM 2171 C CA . LYS A 1 281 ? 13.200 6.620 -4.328 1.00 94.81 281 LYS A CA 1
ATOM 2172 C C . LYS A 1 281 ? 14.574 6.114 -3.902 1.00 94.81 281 LYS A C 1
ATOM 2174 O O . LYS A 1 281 ? 15.073 5.134 -4.440 1.00 94.81 281 LYS A O 1
ATOM 2179 N N . LYS A 1 282 ? 15.217 6.797 -2.947 1.00 93.62 282 LYS A N 1
ATOM 2180 C CA . LYS A 1 282 ? 16.556 6.400 -2.458 1.00 93.62 282 LYS A CA 1
ATOM 2181 C C . LYS A 1 282 ? 16.524 5.110 -1.642 1.00 93.62 282 LYS A C 1
ATOM 2183 O O . LYS A 1 282 ? 17.460 4.327 -1.720 1.00 93.62 282 LYS A O 1
ATOM 2188 N N . LYS A 1 283 ? 15.474 4.939 -0.842 1.00 93.12 283 LYS A N 1
ATOM 2189 C CA . LYS A 1 283 ? 15.191 3.732 -0.074 1.00 93.12 283 LYS A CA 1
ATOM 2190 C C . LYS A 1 283 ? 13.685 3.604 0.110 1.00 93.12 283 LYS A C 1
ATOM 2192 O O . LYS A 1 283 ? 13.018 4.551 0.526 1.00 93.12 283 LYS A O 1
ATOM 2197 N N . GLY A 1 284 ? 13.167 2.426 -0.166 1.00 90.62 284 GLY A N 1
ATOM 2198 C CA . GLY A 1 284 ? 11.934 1.918 0.410 1.00 90.62 284 GLY A CA 1
ATOM 2199 C C . GLY A 1 284 ? 11.515 0.644 -0.287 1.00 90.62 284 GLY A C 1
ATOM 2200 O O . GLY A 1 284 ? 12.259 0.112 -1.108 1.00 90.62 284 GLY A O 1
ATOM 2201 N N . GLY A 1 285 ? 10.352 0.148 0.093 1.00 91.31 285 GLY A N 1
ATOM 2202 C CA . GLY A 1 285 ? 10.034 -1.232 -0.188 1.00 91.31 285 GLY A CA 1
ATOM 2203 C C . GLY A 1 285 ? 8.559 -1.544 -0.175 1.00 91.31 285 GLY A C 1
ATOM 2204 O O . GLY A 1 285 ? 7.732 -0.701 0.173 1.00 91.31 285 GLY A O 1
ATOM 2205 N N . PHE A 1 286 ? 8.253 -2.764 -0.571 1.00 96.25 286 PHE A N 1
ATOM 2206 C CA . PHE A 1 286 ? 6.910 -3.307 -0.635 1.00 96.25 286 PHE A CA 1
ATOM 2207 C C . PHE A 1 286 ? 6.972 -4.819 -0.452 1.00 96.25 286 PHE A C 1
ATOM 2209 O O . PHE A 1 286 ? 7.972 -5.449 -0.796 1.00 96.25 286 PHE A O 1
ATOM 2216 N N . VAL A 1 287 ? 5.892 -5.396 0.073 1.00 95.00 287 VAL A N 1
ATOM 2217 C CA . VAL A 1 287 ? 5.691 -6.846 0.027 1.00 95.00 287 VAL A CA 1
ATOM 2218 C C . VAL A 1 287 ? 5.189 -7.197 -1.371 1.00 95.00 287 VAL A C 1
ATOM 2220 O O . VAL A 1 287 ? 4.310 -6.520 -1.911 1.00 95.00 287 VAL A O 1
ATOM 2223 N N . VAL A 1 288 ? 5.773 -8.230 -1.963 1.00 94.75 288 VAL A N 1
ATOM 2224 C CA . VAL A 1 288 ? 5.514 -8.708 -3.318 1.00 94.75 288 VAL A CA 1
ATOM 2225 C C . VAL A 1 288 ? 4.430 -9.766 -3.292 1.00 94.75 288 VAL A C 1
ATOM 2227 O O . VAL A 1 288 ? 4.486 -10.711 -2.511 1.00 94.75 288 VAL A O 1
ATOM 2230 N N . GLY A 1 289 ? 3.449 -9.607 -4.177 1.00 94.50 289 GLY A N 1
ATOM 2231 C CA . GLY A 1 289 ? 2.387 -10.571 -4.423 1.00 94.50 289 GLY A CA 1
ATOM 2232 C C . GLY A 1 289 ? 1.001 -10.266 -3.842 1.00 94.50 289 GLY A C 1
ATOM 2233 O O . GLY A 1 289 ? 0.043 -10.623 -4.523 1.00 94.50 289 GLY A O 1
ATOM 2234 N N . PRO A 1 290 ? 0.806 -9.602 -2.680 1.00 96.06 290 PRO A N 1
ATOM 2235 C CA . PRO A 1 290 ? -0.540 -9.439 -2.129 1.00 96.06 290 PRO A CA 1
ATOM 2236 C C . PRO A 1 290 ? -1.381 -8.475 -2.975 1.00 96.06 290 PRO A C 1
ATOM 2238 O O . PRO A 1 290 ? -0.841 -7.605 -3.671 1.00 96.06 290 PRO A O 1
ATOM 2241 N N . SER A 1 291 ? -2.701 -8.607 -2.922 1.00 97.50 291 SER A N 1
ATOM 2242 C CA . SER A 1 291 ? -3.631 -7.629 -3.491 1.00 97.50 291 SER A CA 1
ATOM 2243 C C . SER A 1 291 ? -3.627 -6.323 -2.681 1.00 97.50 291 SER A C 1
ATOM 2245 O O . SER A 1 291 ? -3.176 -6.269 -1.530 1.00 97.50 291 SER A O 1
ATOM 2247 N N . ALA A 1 292 ? -4.116 -5.230 -3.274 1.00 98.25 292 ALA A N 1
ATOM 2248 C CA . ALA A 1 292 ? -4.212 -3.959 -2.555 1.00 98.25 292 ALA A CA 1
ATOM 2249 C C . ALA A 1 292 ? -5.216 -4.048 -1.396 1.00 98.25 292 ALA A C 1
ATOM 2251 O O . ALA A 1 292 ? -5.034 -3.396 -0.372 1.00 98.25 292 ALA A O 1
ATOM 2252 N N . GLU A 1 293 ? -6.244 -4.884 -1.529 1.00 98.19 293 GLU A N 1
ATOM 2253 C CA . GLU A 1 293 ? -7.260 -5.146 -0.517 1.00 98.19 293 GLU A CA 1
ATOM 2254 C C . GLU A 1 293 ? -6.657 -5.675 0.790 1.00 98.19 293 GLU A C 1
ATOM 2256 O O . GLU A 1 293 ? -7.104 -5.271 1.862 1.00 98.19 293 GLU A O 1
ATOM 2261 N N . VAL A 1 294 ? -5.605 -6.502 0.732 1.00 97.69 294 VAL A N 1
ATOM 2262 C CA . VAL A 1 294 ? -4.877 -6.954 1.932 1.00 97.69 294 VAL A CA 1
ATOM 2263 C C . VAL A 1 294 ? -4.144 -5.804 2.606 1.00 97.69 294 VAL A C 1
ATOM 2265 O O . VAL A 1 294 ? -4.231 -5.666 3.823 1.00 97.69 294 VAL A O 1
ATOM 2268 N N . LEU A 1 295 ? -3.447 -4.958 1.840 1.00 98.00 295 LEU A N 1
ATOM 2269 C CA . LEU A 1 295 ? -2.756 -3.790 2.398 1.00 98.00 295 LEU A CA 1
ATOM 2270 C C . LEU A 1 295 ? -3.753 -2.796 3.004 1.00 98.00 295 LEU A C 1
ATOM 2272 O O . LEU A 1 295 ? -3.501 -2.249 4.078 1.00 98.00 295 LEU A O 1
ATOM 2276 N N . ILE A 1 296 ? -4.903 -2.613 2.350 1.00 98.75 296 ILE A N 1
ATOM 2277 C CA . ILE A 1 296 ? -6.002 -1.767 2.820 1.00 98.75 296 ILE A CA 1
ATOM 2278 C C . ILE A 1 296 ? -6.587 -2.310 4.126 1.00 98.75 296 ILE A C 1
ATOM 2280 O O . ILE A 1 296 ? -6.718 -1.564 5.099 1.00 98.75 296 ILE A O 1
ATOM 2284 N N . ALA A 1 297 ? -6.887 -3.608 4.175 1.00 98.69 297 ALA A N 1
ATOM 2285 C CA . ALA A 1 297 ? -7.368 -4.297 5.368 1.00 98.69 297 ALA A CA 1
ATOM 2286 C C . ALA A 1 297 ? -6.361 -4.208 6.527 1.00 98.69 297 ALA A C 1
ATOM 2288 O O . ALA A 1 297 ? -6.738 -3.874 7.650 1.00 98.69 297 ALA A O 1
ATOM 2289 N N . LEU A 1 298 ? -5.078 -4.443 6.241 1.00 98.50 298 LEU A N 1
ATOM 2290 C CA . LEU A 1 298 ? -3.979 -4.361 7.199 1.00 98.50 298 LEU A CA 1
ATOM 2291 C C . LEU A 1 298 ? -3.878 -2.970 7.827 1.00 98.50 298 LEU A C 1
ATOM 2293 O O . LEU A 1 298 ? -3.892 -2.836 9.050 1.00 98.50 298 LEU A O 1
ATOM 2297 N N . GLY A 1 299 ? -3.796 -1.929 6.994 1.00 98.50 299 GLY A N 1
ATOM 2298 C CA . GLY A 1 299 ? -3.694 -0.562 7.490 1.00 98.50 299 GLY A CA 1
ATOM 2299 C C . GLY A 1 299 ? -4.949 -0.115 8.231 1.00 98.50 299 GLY A C 1
ATOM 2300 O O . GLY A 1 299 ? -4.828 0.572 9.241 1.00 98.50 299 GLY A O 1
ATOM 2301 N N . HIS A 1 300 ? -6.134 -0.552 7.790 1.00 98.81 300 HIS A N 1
ATOM 2302 C CA . HIS A 1 300 ? -7.398 -0.288 8.483 1.00 98.81 300 HIS A CA 1
ATOM 2303 C C . HIS A 1 300 ? -7.415 -0.886 9.893 1.00 98.81 300 HIS A C 1
ATOM 2305 O O . HIS A 1 300 ? -7.694 -0.181 10.858 1.00 98.81 300 HIS A O 1
ATOM 2311 N N . ILE A 1 301 ? -7.044 -2.162 10.036 1.00 98.56 301 ILE A N 1
ATOM 2312 C CA . ILE A 1 301 ? -6.937 -2.812 11.350 1.00 98.56 301 ILE A CA 1
ATOM 2313 C C . ILE A 1 301 ? -5.938 -2.068 12.239 1.00 98.56 301 ILE A C 1
ATOM 2315 O O . ILE A 1 301 ? -6.263 -1.720 13.374 1.00 98.56 301 ILE A O 1
ATOM 2319 N N . ALA A 1 302 ? -4.740 -1.796 11.721 1.00 97.81 302 ALA A N 1
ATOM 2320 C CA . ALA A 1 302 ? -3.681 -1.161 12.493 1.00 97.81 302 ALA A CA 1
ATOM 2321 C C . ALA A 1 302 ? -4.079 0.234 12.996 1.00 97.81 302 ALA A C 1
ATOM 2323 O O . ALA A 1 302 ? -3.849 0.552 14.164 1.00 97.81 302 ALA A O 1
ATOM 2324 N N . ILE A 1 303 ? -4.714 1.058 12.157 1.00 97.94 303 ILE A N 1
ATOM 2325 C CA . ILE A 1 303 ? -5.119 2.400 12.578 1.00 97.94 303 ILE A CA 1
ATOM 2326 C C . ILE A 1 303 ? -6.314 2.391 13.533 1.00 97.94 303 ILE A C 1
ATOM 2328 O O . ILE A 1 303 ? -6.340 3.208 14.449 1.00 97.94 303 ILE A O 1
ATOM 2332 N N . GLU A 1 304 ? -7.279 1.482 13.381 1.00 98.31 304 GLU A N 1
ATOM 2333 C CA . GLU A 1 304 ? -8.403 1.385 14.322 1.00 98.31 304 GLU A CA 1
ATOM 2334 C C . GLU A 1 304 ? -7.946 0.932 15.711 1.00 98.31 304 GLU A C 1
ATOM 2336 O O . GLU A 1 304 ? -8.322 1.534 16.720 1.00 98.31 304 GLU A O 1
ATOM 2341 N N . VAL A 1 305 ? -7.037 -0.045 15.780 1.00 96.31 305 VAL A N 1
ATOM 2342 C CA . VAL A 1 305 ? -6.410 -0.436 17.051 1.00 96.31 305 VAL A CA 1
ATOM 2343 C C . VAL A 1 305 ? -5.600 0.726 17.636 1.00 96.31 305 VAL A C 1
ATOM 2345 O O . VAL A 1 305 ? -5.704 1.010 18.832 1.00 96.31 305 VAL A O 1
ATOM 2348 N N . ALA A 1 306 ? -4.857 1.467 16.808 1.00 93.56 306 ALA A N 1
ATOM 2349 C CA . ALA A 1 306 ? -4.105 2.637 17.256 1.00 93.56 306 ALA A CA 1
ATOM 2350 C C . ALA A 1 306 ? -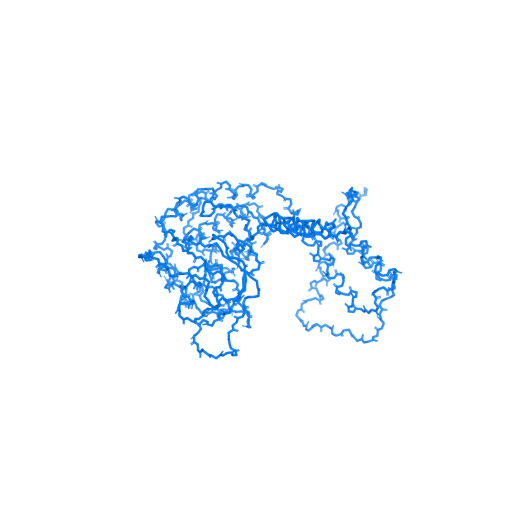5.009 3.758 17.797 1.00 93.56 306 ALA A C 1
ATOM 2352 O O . ALA A 1 306 ? -4.716 4.368 18.826 1.00 93.56 306 ALA A O 1
ATOM 2353 N N . LYS A 1 307 ? -6.139 4.019 17.132 1.00 94.50 307 LYS A N 1
ATOM 2354 C CA . LYS A 1 307 ? -7.156 4.990 17.557 1.00 94.50 307 LYS A CA 1
ATOM 2355 C C . LYS A 1 307 ? -7.780 4.621 18.897 1.00 94.50 307 LYS A C 1
ATOM 2357 O O . LYS A 1 307 ? -7.993 5.523 19.709 1.00 94.50 307 LYS A O 1
ATOM 2362 N N . LYS A 1 308 ? -8.093 3.336 19.095 1.00 94.38 308 LYS A N 1
ATOM 2363 C CA . LYS A 1 308 ? -8.667 2.780 20.329 1.00 94.38 308 LYS A CA 1
ATOM 2364 C C . LYS A 1 308 ? -7.700 2.906 21.505 1.00 94.38 308 LYS A C 1
ATOM 2366 O O . LYS A 1 308 ? -8.121 3.261 22.600 1.00 94.38 308 LYS A O 1
ATOM 2371 N N . ASN A 1 309 ? -6.414 2.670 21.259 1.00 89.75 309 ASN A N 1
ATOM 2372 C CA . ASN A 1 309 ? -5.369 2.669 22.283 1.00 89.75 309 ASN A CA 1
ATOM 2373 C C . ASN A 1 309 ? -4.631 4.017 22.420 1.00 89.75 309 ASN A C 1
ATOM 2375 O O . ASN A 1 309 ? -3.670 4.122 23.177 1.00 89.75 309 ASN A O 1
ATOM 2379 N N . ASN A 1 310 ? -5.084 5.060 21.711 1.00 87.06 310 ASN A N 1
ATOM 2380 C CA . ASN A 1 310 ? -4.476 6.395 21.693 1.00 87.06 310 ASN A CA 1
ATOM 2381 C C . ASN A 1 310 ? -2.956 6.362 21.418 1.00 87.06 310 ASN A C 1
ATOM 2383 O O . ASN A 1 310 ? -2.172 7.063 22.063 1.00 87.06 310 ASN A O 1
ATOM 2387 N N . CYS A 1 311 ? -2.555 5.515 20.468 1.00 84.12 311 CYS A N 1
ATOM 2388 C CA . CYS A 1 311 ? -1.159 5.297 20.109 1.00 84.12 311 CYS A CA 1
ATOM 2389 C C . CYS A 1 311 ? -0.517 6.555 19.494 1.00 84.12 311 CYS A C 1
ATOM 2391 O O . CYS A 1 311 ? -1.220 7.416 18.950 1.00 84.12 311 CYS A O 1
ATOM 2393 N N . PRO A 1 312 ? 0.826 6.658 19.524 1.00 85.56 312 PRO A N 1
ATOM 2394 C CA . PRO A 1 312 ? 1.552 7.733 18.856 1.00 85.56 312 PRO A CA 1
ATOM 2395 C C . PRO A 1 312 ? 1.252 7.814 17.352 1.00 85.56 312 PRO A C 1
ATOM 2397 O O . PRO A 1 312 ? 0.807 6.856 16.721 1.00 85.56 312 PRO A O 1
ATOM 2400 N N . SER A 1 313 ? 1.578 8.953 16.736 1.00 89.12 313 SER A N 1
ATOM 2401 C CA . SER A 1 313 ? 1.434 9.150 15.285 1.00 89.12 313 SER A CA 1
ATOM 2402 C C . SER A 1 313 ? 2.429 8.347 14.437 1.00 89.12 313 SER A C 1
ATOM 2404 O O . SER A 1 313 ? 2.385 8.412 13.211 1.00 89.12 313 SER A O 1
ATOM 2406 N N . SER A 1 314 ? 3.324 7.593 15.072 1.00 92.62 314 SER A N 1
ATOM 2407 C CA . SER A 1 314 ? 4.305 6.709 14.452 1.00 92.62 314 SER A CA 1
ATOM 2408 C C . SER A 1 314 ? 4.482 5.485 15.336 1.00 92.62 314 SER A C 1
ATOM 2410 O O . SER A 1 314 ? 4.778 5.638 16.518 1.00 92.62 314 SER A O 1
ATOM 2412 N N . PHE A 1 315 ? 4.322 4.287 14.783 1.00 90.94 315 PHE A N 1
ATOM 2413 C CA . PHE A 1 315 ? 4.509 3.038 15.521 1.00 90.94 315 PHE A CA 1
ATOM 2414 C C . PHE A 1 315 ? 4.819 1.876 14.579 1.00 90.94 315 PHE A C 1
ATOM 2416 O O . PHE A 1 315 ? 4.576 1.952 13.371 1.00 90.94 315 PHE A O 1
ATOM 2423 N N . THR A 1 316 ? 5.343 0.791 15.147 1.00 91.25 316 THR A N 1
ATOM 2424 C CA . THR A 1 316 ? 5.618 -0.449 14.419 1.00 91.25 316 THR A CA 1
ATOM 2425 C C . THR A 1 316 ? 4.807 -1.607 14.979 1.00 91.25 316 THR A C 1
ATOM 2427 O O . THR A 1 316 ? 4.412 -1.586 16.142 1.00 91.25 316 THR A O 1
ATOM 2430 N N . PHE A 1 317 ? 4.534 -2.607 14.145 1.00 90.56 317 PHE A N 1
ATOM 2431 C CA . PHE A 1 317 ? 3.834 -3.831 14.537 1.00 90.56 317 PHE A CA 1
ATOM 2432 C C . PHE A 1 317 ? 4.252 -5.000 13.638 1.00 90.56 317 PHE A C 1
ATOM 2434 O O . PHE A 1 317 ? 4.796 -4.787 12.555 1.00 90.56 317 PHE A O 1
ATOM 2441 N N . GLN A 1 318 ? 3.995 -6.234 14.072 1.00 87.94 318 GLN A N 1
ATOM 2442 C CA . GLN A 1 318 ? 4.199 -7.431 13.254 1.00 87.94 318 GLN A CA 1
ATOM 2443 C C . GLN A 1 318 ? 2.892 -7.818 12.566 1.00 87.94 318 GLN A C 1
ATOM 2445 O O . GLN A 1 318 ? 1.826 -7.781 13.178 1.00 87.94 318 GLN A O 1
ATOM 2450 N N . ALA A 1 319 ? 2.957 -8.206 11.296 1.00 87.94 319 ALA A N 1
ATOM 2451 C CA . ALA A 1 319 ? 1.805 -8.780 10.610 1.00 87.94 319 ALA A CA 1
ATOM 2452 C C . ALA A 1 319 ? 2.232 -9.748 9.512 1.00 87.94 319 ALA A C 1
ATOM 2454 O O . ALA A 1 319 ? 3.233 -9.528 8.825 1.00 87.94 319 ALA A O 1
ATOM 2455 N N . ALA A 1 320 ? 1.434 -10.802 9.341 1.00 83.19 320 ALA A N 1
ATOM 2456 C CA . ALA A 1 320 ? 1.632 -11.786 8.293 1.00 83.19 320 ALA A CA 1
ATOM 2457 C C . ALA A 1 320 ? 1.005 -11.322 6.971 1.00 83.19 320 ALA A C 1
ATOM 2459 O O . ALA A 1 320 ? -0.182 -10.994 6.921 1.00 83.19 320 ALA A O 1
ATOM 2460 N N . VAL A 1 321 ? 1.789 -11.342 5.895 1.00 83.19 321 VAL A N 1
ATOM 2461 C CA . VAL A 1 321 ? 1.341 -11.136 4.512 1.00 83.19 321 VAL A CA 1
ATOM 2462 C C . VAL A 1 321 ? 2.074 -12.154 3.639 1.00 83.19 321 VAL A C 1
ATOM 2464 O O . VAL A 1 321 ? 3.273 -12.334 3.803 1.00 83.19 321 VAL A O 1
ATOM 2467 N N . ASN A 1 322 ? 1.369 -12.832 2.728 1.00 75.12 322 ASN A N 1
ATOM 2468 C CA . ASN A 1 322 ? 1.948 -13.880 1.870 1.00 75.12 322 ASN A CA 1
ATOM 2469 C C . ASN A 1 322 ? 2.746 -14.947 2.635 1.00 75.12 322 ASN A C 1
ATOM 2471 O O . ASN A 1 322 ? 3.873 -15.267 2.277 1.00 75.12 322 ASN A O 1
ATOM 2475 N N . ASP A 1 323 ? 2.145 -15.481 3.700 1.00 74.31 323 ASP A N 1
ATOM 2476 C CA . ASP A 1 323 ? 2.705 -16.551 4.538 1.00 74.31 323 ASP A CA 1
ATOM 2477 C C . ASP A 1 323 ? 4.003 -16.191 5.298 1.00 74.31 323 ASP A C 1
ATOM 2479 O O . ASP A 1 323 ? 4.526 -17.019 6.042 1.00 74.31 323 ASP A O 1
ATOM 2483 N N . SER A 1 324 ? 4.463 -14.939 5.206 1.00 81.31 324 SER A N 1
ATOM 2484 C CA . SER A 1 324 ? 5.626 -14.404 5.921 1.00 81.31 324 SER A CA 1
ATOM 2485 C C . SER A 1 324 ? 5.225 -13.301 6.894 1.00 81.31 324 SER A C 1
ATOM 2487 O O . SER A 1 324 ? 4.300 -12.529 6.642 1.00 81.31 324 SER A O 1
ATOM 2489 N N . VAL A 1 325 ? 5.928 -13.212 8.023 1.00 82.75 325 VAL A N 1
ATOM 2490 C CA . VAL A 1 325 ? 5.724 -12.157 9.024 1.00 82.75 325 VAL A CA 1
ATOM 2491 C C . VAL A 1 325 ? 6.710 -11.026 8.774 1.00 82.75 325 VAL A C 1
ATOM 2493 O O . VAL A 1 325 ? 7.915 -11.253 8.700 1.00 82.75 325 VAL A O 1
ATOM 2496 N N . TYR A 1 326 ? 6.189 -9.806 8.680 1.00 85.75 326 TYR A N 1
ATOM 2497 C CA . TYR A 1 326 ? 6.986 -8.603 8.479 1.00 85.75 326 TYR A CA 1
ATOM 2498 C C . TYR A 1 326 ? 6.755 -7.605 9.604 1.00 85.75 326 TYR A C 1
ATOM 2500 O O . TYR A 1 326 ? 5.633 -7.452 10.098 1.00 85.75 326 TYR A O 1
ATOM 2508 N N . THR A 1 327 ? 7.803 -6.846 9.925 1.00 89.00 327 THR A N 1
ATOM 2509 C CA . THR A 1 327 ? 7.655 -5.626 10.713 1.00 89.00 327 THR A CA 1
ATOM 2510 C C . THR A 1 327 ? 7.107 -4.533 9.807 1.00 89.00 327 THR A C 1
ATOM 2512 O O . THR A 1 327 ? 7.716 -4.201 8.793 1.00 89.00 327 THR A O 1
ATOM 2515 N N . TRP A 1 328 ? 5.995 -3.922 10.181 1.00 93.19 328 TRP A N 1
ATOM 2516 C CA . TRP A 1 328 ? 5.401 -2.795 9.474 1.00 93.19 328 TRP A CA 1
ATOM 2517 C C . TRP A 1 328 ? 5.641 -1.512 10.247 1.00 93.19 328 TRP A C 1
ATOM 2519 O O . TRP A 1 328 ? 5.499 -1.483 11.466 1.00 93.19 328 TRP A O 1
ATOM 2529 N N . GLN A 1 329 ? 5.972 -0.441 9.534 1.00 95.06 329 GLN A N 1
ATOM 2530 C CA . GLN A 1 329 ? 5.972 0.913 10.071 1.00 95.06 329 GLN A CA 1
ATOM 2531 C C . GLN A 1 329 ? 4.702 1.622 9.611 1.00 95.06 329 GLN A C 1
ATOM 2533 O O . GLN A 1 329 ? 4.440 1.702 8.410 1.00 95.06 329 GLN A O 1
ATOM 2538 N N . MET A 1 330 ? 3.953 2.188 10.556 1.00 96.44 330 MET A N 1
ATOM 2539 C CA . MET A 1 330 ? 2.826 3.070 10.275 1.00 96.44 330 MET A CA 1
ATOM 2540 C C . MET A 1 330 ? 3.122 4.491 10.748 1.00 96.44 330 MET A C 1
ATOM 2542 O O . MET A 1 330 ? 3.671 4.703 11.828 1.00 96.44 330 MET A O 1
ATOM 2546 N N . PHE A 1 331 ? 2.716 5.461 9.935 1.00 96.00 331 PHE A N 1
ATOM 2547 C CA . PHE A 1 331 ? 2.590 6.863 10.312 1.00 96.00 331 PHE A CA 1
ATOM 2548 C C . PHE A 1 331 ? 1.137 7.294 10.136 1.00 96.00 331 PHE A C 1
ATOM 2550 O O . PHE A 1 331 ? 0.503 6.943 9.138 1.00 96.00 331 PHE A O 1
ATOM 2557 N N . THR A 1 332 ? 0.616 8.095 11.062 1.00 94.75 332 THR A N 1
ATOM 2558 C CA . THR A 1 332 ? -0.749 8.627 11.019 1.00 94.75 332 THR A CA 1
ATOM 2559 C C . THR A 1 332 ? -0.755 10.155 11.053 1.00 94.75 332 THR A C 1
ATOM 2561 O O . THR A 1 332 ? 0.155 10.804 11.567 1.00 94.75 332 THR A O 1
ATOM 2564 N N . MET A 1 333 ? -1.796 10.749 10.474 1.00 90.50 333 MET A N 1
ATOM 2565 C CA . MET A 1 333 ? -2.049 12.187 10.485 1.00 90.50 333 MET A CA 1
ATOM 2566 C C . MET A 1 333 ? -3.552 12.419 10.607 1.00 90.50 333 MET A C 1
ATOM 2568 O O . MET A 1 333 ? -4.334 11.847 9.851 1.00 90.50 333 MET A O 1
ATOM 2572 N N . GLY A 1 334 ? -3.976 13.227 11.582 1.00 87.50 334 GLY A N 1
ATOM 2573 C CA . GLY A 1 334 ? -5.399 13.519 11.790 1.00 87.50 334 GLY A CA 1
ATOM 2574 C C . GLY A 1 334 ? -6.258 12.263 11.975 1.00 87.50 334 GLY A C 1
ATOM 2575 O O . GLY A 1 334 ? -7.355 12.199 11.434 1.00 87.50 334 GLY A O 1
ATOM 2576 N N . ARG A 1 335 ? -5.736 11.246 12.683 1.00 89.38 335 ARG A N 1
ATOM 2577 C CA . ARG A 1 335 ? -6.374 9.925 12.872 1.00 89.38 335 ARG A CA 1
ATOM 2578 C C . ARG A 1 335 ? -6.641 9.150 11.570 1.00 89.38 335 ARG A C 1
ATOM 2580 O O . ARG A 1 335 ? -7.473 8.255 11.561 1.00 89.38 335 ARG A O 1
ATOM 2587 N N . SER A 1 336 ? -5.925 9.463 10.495 1.00 96.50 336 SER A N 1
ATOM 2588 C CA . SER A 1 336 ? -5.940 8.718 9.229 1.00 96.50 336 SER A CA 1
ATOM 2589 C C . SER A 1 336 ? 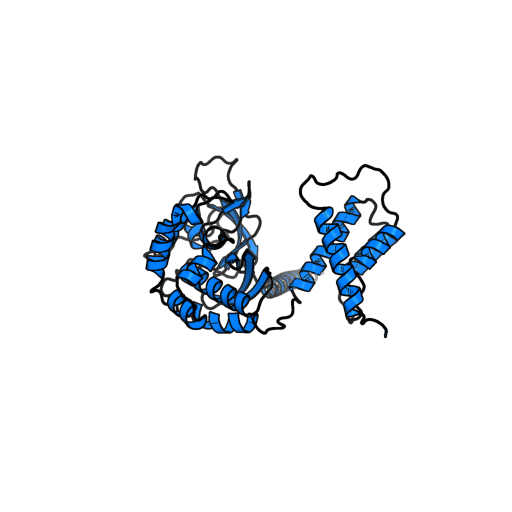-4.523 8.278 8.855 1.00 96.50 336 SER A C 1
ATOM 2591 O O . SER A 1 336 ? -3.541 8.784 9.409 1.00 96.50 336 SER A O 1
ATOM 2593 N N . ILE A 1 337 ? -4.401 7.299 7.965 1.00 98.19 337 ILE A N 1
ATOM 2594 C CA . ILE A 1 337 ? -3.116 6.721 7.571 1.00 98.19 337 ILE A CA 1
ATOM 2595 C C . ILE A 1 337 ? -2.361 7.762 6.752 1.00 98.19 337 ILE A C 1
ATOM 2597 O O . ILE A 1 337 ? -2.901 8.316 5.799 1.00 98.19 337 ILE A O 1
ATOM 2601 N N . ARG A 1 338 ? -1.105 8.022 7.121 1.00 96.25 338 ARG A N 1
ATOM 2602 C CA . ARG A 1 338 ? -0.174 8.844 6.339 1.00 96.25 338 ARG A CA 1
ATOM 2603 C C . ARG A 1 338 ? 0.801 7.984 5.551 1.00 96.25 338 ARG A C 1
ATOM 2605 O O . ARG A 1 338 ? 1.106 8.303 4.410 1.00 96.25 338 ARG A O 1
ATOM 2612 N N . SER A 1 339 ? 1.305 6.917 6.160 1.00 97.06 339 SER A N 1
ATOM 2613 C CA . SER A 1 339 ? 2.190 5.960 5.503 1.00 97.06 339 SER A CA 1
ATOM 2614 C C . SER A 1 339 ? 2.088 4.598 6.178 1.00 97.06 339 SER A C 1
ATOM 2616 O O . SER A 1 339 ? 1.814 4.517 7.375 1.00 97.06 339 SER A O 1
ATOM 2618 N N . LEU A 1 340 ? 2.305 3.546 5.401 1.00 97.88 340 LEU A N 1
ATOM 2619 C CA . LEU A 1 340 ? 2.363 2.159 5.836 1.00 97.88 340 LEU A CA 1
ATOM 2620 C C . LEU A 1 340 ? 3.330 1.437 4.904 1.00 97.88 340 LEU A C 1
ATOM 2622 O O . LEU A 1 340 ? 3.123 1.444 3.691 1.00 97.88 340 LEU A O 1
ATOM 2626 N N . TYR A 1 341 ? 4.381 0.835 5.445 1.00 96.12 341 TYR A N 1
ATOM 2627 C CA . TYR A 1 341 ? 5.340 0.088 4.637 1.00 96.12 341 TYR A CA 1
ATOM 2628 C C . TYR A 1 341 ? 6.034 -1.007 5.449 1.00 96.12 341 TYR A C 1
ATOM 2630 O O . TYR A 1 341 ? 6.191 -0.859 6.666 1.00 96.12 341 TYR A O 1
ATOM 2638 N N . PRO A 1 342 ? 6.457 -2.102 4.794 1.00 93.19 342 PRO A N 1
ATOM 2639 C CA . PRO A 1 342 ? 7.198 -3.156 5.461 1.00 93.19 342 PRO A CA 1
ATOM 2640 C C . PRO A 1 342 ? 8.653 -2.732 5.684 1.00 93.19 342 PRO A C 1
ATOM 2642 O O . PRO A 1 342 ? 9.231 -1.960 4.914 1.00 93.19 342 PRO A O 1
ATOM 2645 N N . MET A 1 343 ? 9.260 -3.270 6.730 1.00 85.56 343 MET A N 1
ATOM 2646 C CA . MET A 1 343 ? 10.679 -3.160 7.026 1.00 85.56 343 MET A CA 1
ATOM 2647 C C . MET A 1 343 ? 11.293 -4.555 6.986 1.00 85.56 343 MET A C 1
ATOM 2649 O O . MET A 1 343 ? 10.747 -5.491 7.571 1.00 85.56 343 MET A O 1
ATOM 2653 N N . VAL A 1 344 ? 12.451 -4.687 6.342 1.00 71.19 344 VAL A N 1
ATOM 2654 C CA . VAL A 1 344 ? 13.253 -5.913 6.432 1.00 71.19 344 VAL A CA 1
ATOM 2655 C C . VAL A 1 344 ? 13.793 -6.010 7.862 1.00 71.19 344 VAL A C 1
ATOM 2657 O O . VAL A 1 344 ? 14.328 -5.030 8.395 1.00 71.19 344 VAL A O 1
ATOM 2660 N N . SER A 1 345 ? 13.613 -7.157 8.523 1.00 55.72 345 SER A N 1
ATOM 2661 C CA . SER A 1 345 ? 14.122 -7.348 9.884 1.00 55.72 345 SER A CA 1
ATOM 2662 C C . SER A 1 345 ? 15.656 -7.273 9.887 1.00 55.72 345 SER A C 1
ATOM 2664 O O . SER A 1 345 ? 16.333 -7.773 8.989 1.00 55.72 345 SER A O 1
ATOM 2666 N N . ARG A 1 346 ? 16.241 -6.624 10.904 1.00 44.94 346 ARG A N 1
ATOM 2667 C CA . ARG A 1 346 ? 17.709 -6.531 11.034 1.00 44.94 346 ARG A CA 1
ATOM 2668 C C . ARG A 1 346 ? 18.371 -7.888 11.286 1.00 44.94 346 ARG A C 1
ATOM 2670 O O . ARG A 1 346 ? 19.553 -8.021 10.985 1.00 44.94 346 ARG A O 1
ATOM 2677 N N . GLU A 1 347 ? 17.641 -8.859 11.835 1.00 41.16 347 GLU A N 1
ATOM 2678 C CA . GLU A 1 347 ? 18.160 -10.205 12.117 1.00 41.16 347 GLU A CA 1
ATOM 2679 C C . GLU A 1 347 ? 18.576 -10.933 10.837 1.00 41.16 347 GLU A C 1
ATOM 2681 O O . GLU A 1 347 ? 19.659 -11.510 10.811 1.00 41.16 347 GLU A O 1
ATOM 2686 N N . TYR A 1 348 ? 17.810 -10.777 9.752 1.00 40.06 348 TYR A N 1
ATOM 2687 C CA . TYR A 1 348 ? 18.135 -11.339 8.438 1.00 40.06 348 TYR A CA 1
ATOM 2688 C C . TYR A 1 348 ? 19.475 -10.815 7.886 1.00 40.06 348 TYR A C 1
ATOM 2690 O O . TYR A 1 348 ? 20.338 -11.577 7.458 1.00 40.06 348 TYR A O 1
ATOM 2698 N N . ASN A 1 349 ? 19.708 -9.503 8.007 1.00 38.81 349 ASN A N 1
ATOM 2699 C CA . ASN A 1 349 ? 20.958 -8.869 7.570 1.00 38.81 349 ASN A CA 1
ATOM 2700 C C . ASN A 1 349 ? 22.172 -9.248 8.444 1.00 38.81 349 ASN A C 1
ATOM 2702 O O . ASN A 1 349 ? 23.313 -9.058 8.020 1.00 38.81 349 ASN A O 1
ATOM 2706 N N . ARG A 1 350 ? 21.958 -9.716 9.685 1.00 33.62 350 ARG A N 1
ATOM 2707 C CA . ARG A 1 350 ? 23.043 -10.096 10.607 1.00 33.62 350 ARG A CA 1
ATOM 2708 C C . ARG A 1 350 ? 23.485 -11.540 10.385 1.00 33.62 350 ARG A C 1
ATOM 2710 O O . ARG A 1 350 ? 24.683 -11.797 10.447 1.00 33.62 350 ARG A O 1
ATOM 2717 N N . SER A 1 351 ? 22.549 -12.443 10.086 1.00 37.59 351 SER A N 1
ATOM 2718 C CA . SER A 1 351 ? 22.864 -13.823 9.708 1.00 37.59 351 SER A CA 1
ATOM 2719 C C . SER A 1 351 ? 23.633 -13.894 8.390 1.00 37.59 351 SER A C 1
ATOM 2721 O O . SER A 1 351 ? 24.622 -14.610 8.327 1.00 37.59 351 SER A O 1
ATOM 2723 N N . GLU A 1 352 ? 23.270 -13.103 7.376 1.00 45.06 352 GLU A N 1
ATOM 2724 C CA . GLU A 1 352 ? 23.986 -13.116 6.089 1.00 45.06 352 GLU A CA 1
ATOM 2725 C C . GLU A 1 352 ? 25.406 -12.574 6.193 1.00 45.06 352 GLU A C 1
ATOM 2727 O O . GLU A 1 352 ? 26.338 -13.230 5.746 1.00 45.06 352 GLU A O 1
ATOM 2732 N N . LYS A 1 353 ? 25.603 -11.438 6.874 1.00 40.53 353 LYS A N 1
ATOM 2733 C CA . LYS A 1 353 ? 26.958 -10.916 7.100 1.00 40.53 353 LYS A CA 1
ATOM 2734 C C . LYS A 1 353 ? 27.833 -11.861 7.920 1.00 40.53 353 LYS A C 1
ATOM 2736 O O . LYS A 1 353 ? 29.049 -11.803 7.794 1.00 40.53 353 LYS A O 1
ATOM 2741 N N . MET A 1 354 ? 27.240 -12.690 8.782 1.00 36.94 354 MET A N 1
ATOM 2742 C CA . MET A 1 354 ? 27.979 -13.729 9.500 1.00 36.94 354 MET A CA 1
ATOM 2743 C C . MET A 1 354 ? 28.322 -14.918 8.603 1.00 36.94 354 MET A C 1
ATOM 2745 O O . MET A 1 354 ? 29.432 -15.418 8.720 1.00 36.94 354 MET A O 1
ATOM 2749 N N . VAL A 1 355 ? 27.413 -15.353 7.726 1.00 44.56 355 VAL A N 1
ATOM 2750 C CA . VAL A 1 355 ? 27.656 -16.465 6.792 1.00 44.56 355 VAL A CA 1
ATOM 2751 C C . VAL A 1 355 ? 28.692 -16.074 5.738 1.00 44.56 355 VAL A C 1
ATOM 2753 O O . VAL A 1 355 ? 29.660 -16.799 5.556 1.00 44.56 355 VAL A O 1
ATOM 2756 N N . GLU A 1 356 ? 28.570 -14.893 5.134 1.00 45.41 356 GLU A N 1
ATOM 2757 C CA . GLU A 1 356 ? 29.528 -14.380 4.143 1.00 45.41 356 GLU A CA 1
ATOM 2758 C C . GLU A 1 356 ? 30.924 -14.187 4.767 1.00 45.41 356 GLU A C 1
ATOM 2760 O O . GLU A 1 356 ? 31.927 -14.622 4.210 1.00 45.41 356 GLU A O 1
ATOM 2765 N N . ALA A 1 357 ? 30.997 -13.660 5.998 1.00 47.22 357 ALA A N 1
ATOM 2766 C CA . ALA A 1 357 ? 32.260 -13.564 6.735 1.00 47.22 357 ALA A CA 1
ATOM 2767 C C . ALA A 1 357 ? 32.828 -14.932 7.160 1.00 47.22 357 ALA A C 1
ATOM 2769 O O . ALA A 1 357 ? 34.039 -15.064 7.329 1.00 47.22 357 ALA A O 1
ATOM 2770 N N . GLN A 1 358 ? 31.983 -15.947 7.366 1.00 42.56 358 GLN A N 1
ATOM 2771 C CA . GLN A 1 358 ? 32.425 -17.314 7.652 1.00 42.56 358 GLN A CA 1
ATOM 2772 C C . GLN A 1 358 ? 32.962 -18.006 6.396 1.00 42.56 358 GLN A C 1
ATOM 2774 O O . GLN A 1 358 ? 33.982 -18.682 6.487 1.00 42.56 358 GLN A O 1
ATOM 2779 N N . GLU A 1 359 ? 32.329 -17.813 5.240 1.00 48.53 359 GLU A N 1
ATOM 2780 C CA . GLU A 1 359 ? 32.790 -18.352 3.956 1.00 48.53 359 GLU A CA 1
ATOM 2781 C C . GLU A 1 359 ? 34.122 -17.715 3.526 1.00 48.53 359 GLU A C 1
ATOM 2783 O O . GLU A 1 359 ? 35.066 -18.440 3.213 1.00 48.53 359 GLU A O 1
ATOM 2788 N N . GLU A 1 360 ? 34.271 -16.389 3.644 1.00 59.06 360 GLU A N 1
ATOM 2789 C CA . GLU A 1 360 ? 35.549 -15.701 3.385 1.00 59.06 360 GLU A CA 1
ATOM 2790 C C . GLU A 1 360 ? 36.675 -16.161 4.332 1.00 59.06 360 GLU A C 1
ATOM 2792 O O . GLU A 1 360 ? 37.836 -16.274 3.930 1.00 59.06 360 GLU A O 1
ATOM 2797 N N . LEU A 1 361 ? 36.350 -16.454 5.598 1.00 47.50 361 LEU A N 1
ATOM 2798 C CA . LEU A 1 361 ? 37.316 -16.954 6.578 1.00 47.50 361 LEU A CA 1
ATOM 2799 C C . LEU A 1 361 ? 37.757 -18.391 6.264 1.00 47.50 361 LEU A C 1
ATOM 2801 O O . LEU A 1 361 ? 38.937 -18.711 6.411 1.00 47.50 361 LEU A O 1
ATOM 2805 N N . VAL A 1 362 ? 36.834 -19.250 5.820 1.00 57.31 362 VAL A N 1
ATOM 2806 C CA . VAL A 1 362 ? 37.138 -20.626 5.399 1.00 57.31 362 VAL A CA 1
ATOM 2807 C C . VAL A 1 362 ? 38.033 -20.621 4.162 1.00 57.31 362 VAL A C 1
ATOM 2809 O O . VAL A 1 362 ? 39.047 -21.315 4.160 1.00 57.31 362 VAL A O 1
ATOM 2812 N N . ASP A 1 363 ? 37.743 -19.787 3.164 1.00 58.91 363 ASP A N 1
ATOM 2813 C CA . ASP A 1 363 ? 38.591 -19.654 1.974 1.00 58.91 363 ASP A CA 1
ATOM 2814 C C . ASP A 1 363 ? 39.990 -19.114 2.311 1.00 58.91 363 ASP A C 1
ATOM 2816 O O . ASP A 1 363 ? 40.989 -19.568 1.748 1.00 58.91 363 ASP A O 1
ATOM 2820 N N . HIS A 1 364 ? 40.100 -18.196 3.277 1.00 62.03 364 HIS A N 1
ATOM 2821 C CA . HIS A 1 364 ? 41.395 -17.694 3.739 1.00 62.03 364 HIS A CA 1
ATOM 2822 C C . HIS A 1 364 ? 42.222 -18.769 4.464 1.00 62.03 364 HIS A C 1
ATOM 2824 O O . HIS A 1 364 ? 43.427 -18.882 4.233 1.00 62.03 364 HIS A O 1
ATOM 2830 N N . ILE A 1 365 ? 41.585 -19.585 5.309 1.00 57.47 365 ILE A N 1
ATOM 2831 C CA . ILE A 1 365 ? 42.245 -20.680 6.034 1.00 57.47 365 ILE A CA 1
ATOM 2832 C C . ILE A 1 365 ? 42.688 -21.774 5.051 1.00 57.47 365 ILE A C 1
ATOM 2834 O O . ILE A 1 365 ? 43.860 -22.152 5.041 1.00 57.47 365 ILE A O 1
ATOM 2838 N N . MET A 1 366 ? 41.797 -22.206 4.156 1.00 61.56 366 MET A N 1
ATOM 2839 C CA . MET A 1 366 ? 42.060 -23.273 3.182 1.00 61.56 366 MET A CA 1
ATOM 2840 C C . MET A 1 366 ? 43.037 -22.840 2.078 1.00 61.56 366 MET A C 1
ATOM 2842 O O . MET A 1 366 ? 43.795 -23.657 1.557 1.00 61.56 366 MET A O 1
ATOM 2846 N N . GLY A 1 367 ? 43.078 -21.546 1.744 1.00 52.88 367 GLY A N 1
ATOM 2847 C CA . GLY A 1 367 ? 44.086 -20.971 0.851 1.00 52.88 367 GLY A CA 1
ATOM 2848 C C . GLY A 1 367 ? 45.475 -20.843 1.488 1.00 52.88 367 GLY A C 1
ATOM 2849 O O . GLY A 1 367 ? 46.473 -20.823 0.768 1.00 52.88 367 GLY A O 1
ATOM 2850 N N . SER A 1 368 ? 45.559 -20.789 2.823 1.00 49.66 368 SER A N 1
ATOM 2851 C CA . SER A 1 368 ? 46.829 -20.669 3.553 1.00 49.66 368 SER A CA 1
ATOM 2852 C C . SER A 1 368 ? 47.544 -22.011 3.773 1.00 49.66 368 SER A C 1
ATOM 2854 O O . SER A 1 368 ? 48.773 -22.042 3.809 1.00 49.66 368 SER A O 1
ATOM 2856 N N . GLU A 1 369 ? 46.809 -23.129 3.834 1.00 49.97 369 GLU A N 1
ATOM 2857 C CA . GLU A 1 369 ? 47.388 -24.467 4.048 1.00 49.97 369 GLU A CA 1
ATOM 2858 C C . GLU A 1 369 ? 47.991 -25.096 2.778 1.00 49.97 369 GLU A C 1
ATOM 2860 O O . GLU A 1 369 ? 48.820 -25.999 2.875 1.00 49.97 369 GLU A O 1
ATOM 2865 N N . MET A 1 370 ? 47.680 -24.588 1.578 1.00 46.25 370 MET A N 1
ATOM 2866 C CA . MET A 1 370 ? 48.248 -25.110 0.321 1.00 46.25 370 MET A CA 1
ATOM 2867 C C . MET A 1 370 ? 49.628 -24.538 -0.064 1.00 46.25 370 MET A C 1
ATOM 2869 O O . MET A 1 370 ? 50.134 -24.852 -1.141 1.00 46.25 370 MET A O 1
ATOM 2873 N N . VAL A 1 371 ? 50.275 -23.726 0.784 1.00 48.47 371 VAL A N 1
ATOM 2874 C CA . VAL A 1 371 ? 51.584 -23.105 0.464 1.00 48.47 371 VAL A CA 1
ATOM 2875 C C . VAL A 1 371 ? 52.767 -23.741 1.220 1.00 48.47 371 VAL A C 1
ATOM 2877 O O . VAL A 1 371 ? 53.916 -23.377 0.979 1.00 48.47 371 VAL A O 1
ATOM 2880 N N . THR A 1 372 ? 52.551 -24.748 2.075 1.00 49.50 372 THR A N 1
ATOM 2881 C CA . THR A 1 372 ? 53.632 -25.364 2.882 1.00 49.50 372 THR A CA 1
ATOM 2882 C C . THR A 1 372 ? 53.930 -26.838 2.595 1.00 49.50 372 THR A C 1
ATOM 2884 O O . THR A 1 372 ? 54.491 -27.516 3.447 1.00 49.50 372 THR A O 1
ATOM 2887 N N . GLU A 1 373 ? 53.664 -27.334 1.385 1.00 48.94 373 GLU A N 1
ATOM 2888 C CA . GLU A 1 373 ? 54.212 -28.623 0.922 1.00 48.94 373 GLU A CA 1
ATOM 2889 C C . GLU A 1 373 ? 54.852 -28.508 -0.467 1.00 48.94 373 GLU A C 1
ATOM 2891 O O . GLU A 1 373 ? 54.431 -29.124 -1.439 1.00 48.94 373 GLU A O 1
ATOM 2896 N N . THR A 1 374 ? 55.920 -27.718 -0.582 1.00 50.22 374 THR A N 1
ATOM 2897 C CA . THR A 1 374 ? 56.996 -28.019 -1.541 1.00 50.22 374 THR A CA 1
ATOM 2898 C C . THR A 1 374 ? 58.314 -27.440 -1.026 1.00 50.22 374 THR A C 1
ATOM 2900 O O . THR A 1 374 ? 58.724 -26.350 -1.411 1.00 50.22 374 THR A O 1
ATOM 2903 N N . ILE A 1 375 ? 58.991 -28.172 -0.139 1.00 42.28 375 ILE A N 1
ATOM 2904 C CA . ILE A 1 375 ? 60.436 -28.021 0.069 1.00 42.28 375 ILE A CA 1
ATOM 2905 C C . ILE A 1 375 ? 61.039 -29.425 -0.003 1.00 42.28 375 ILE A C 1
ATOM 2907 O O . ILE A 1 3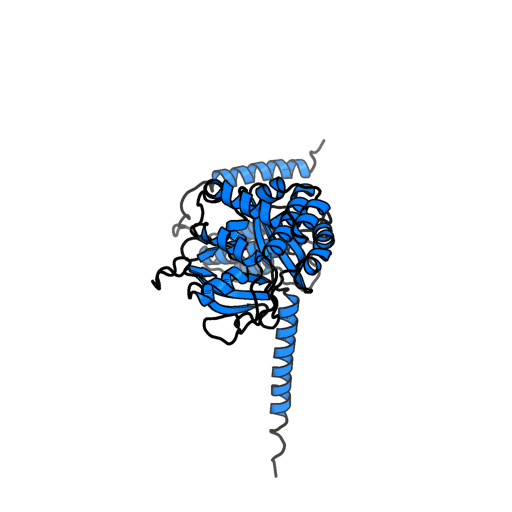75 ? 60.804 -30.250 0.880 1.00 42.28 375 ILE A O 1
ATOM 2911 N N . HIS A 1 376 ? 61.773 -29.677 -1.086 1.00 41.34 376 HIS A N 1
ATOM 2912 C CA . HIS A 1 376 ? 62.750 -30.755 -1.208 1.00 41.34 376 HIS A CA 1
ATOM 2913 C C . HIS A 1 376 ? 64.148 -30.174 -1.033 1.00 41.34 376 HIS A C 1
ATOM 2915 O O . HIS A 1 376 ? 64.383 -29.073 -1.588 1.00 41.34 376 HIS A O 1
#

Sequence (376 aa):
MPLSYSSILRSRLFSLAAIIALTFGTVAVPTFAQSTYPDSEAMTSIVQELCPASDDYELDTINPSSELMNAISTGRIRSGQQFGEALSTVLTARVRSDVSAQDDRGGFSAEITSYTKSLASLDKDRIKVTMNENSKGMLFNDISGSIPASYKRTMDLCMLFNPTSKTNDHKRLNSEIDAYLSAISSTEPIKYALKVTQTTIEDLKANWFGAGLGFEHVIAGELKGSSVSGYHFWYRFYRDERMKAAKYLKTLEGGNDSNIFTGSFDWDPDGAGNQYRSARKKKGGFVVGPSAEVLIALGHIAIEVAKKNNCPSSFTFQAAVNDSVYTWQMFTMGRSIRSLYPMVSREYNRSEKMVEAQEELVDHIMGSEMVTETIH

Radius of gyration: 25.21 Å; chains: 1; bounding box: 81×66×73 Å

Organism: NCBI:txid2013854

InterPro domains:
  IPR018998 EndoU ribonuclease, C-terminal [PF09412] (133-342)
  IPR018998 EndoU ribonuclease, C-terminal [PS51959] (83-346)
  IPR037227 Endoribonuclease EndoU-like [SSF142877] (111-345)
  IPR039787 Poly(U)-specific endoribonuclease [PTHR12439] (214-344)